Protein AF-A0A402B4X3-F1 (afdb_monomer)

Mean predicted aligned error: 16.71 Å

Solvent-accessible surface area (backbone atoms only — not comparable to full-atom values): 13042 Å² total; per-residue (Å²): 140,91,80,88,84,90,80,78,88,80,80,91,68,85,69,83,81,77,82,87,76,89,76,85,85,86,80,82,86,83,86,84,88,80,88,81,94,74,92,78,90,80,81,85,84,92,79,82,90,84,81,90,82,90,83,89,85,90,80,93,83,82,93,77,94,73,91,71,89,74,77,81,76,80,77,76,71,77,65,68,32,57,70,25,94,57,85,86,50,60,82,44,33,20,57,27,43,31,36,52,52,36,24,75,75,68,78,41,27,62,59,76,80,70,79,60,50,32,46,37,47,67,62,50,30,56,79,40,46,25,40,76,36,66,65,84,51,71,65,22,37,38,30,29,29,54,68,27,96,86,30,48,90,50,21,37,32,23,29,27,70,38,79,45,96,85,49,30,33,38,28,41,35,20,41,81,85,38,83,54,32,71,47,72,54,75,47,66,54,45,91,91,42,52,41,40,24,39,35,66,105

Foldseek 3Di:
DDDDDDDDDDDPDPPPPPPPDDDDDDDDDDDDDDDDDDDDDDDDDDDDDDDDDDDDDDDDDDDDDDDDPDDPPPPPPPQQADFADDQPDDAQAQQSCLQVQLCVVPVGGHHDDPPRQLQCVVVSCVVRRWDKALDDDQSWKKWAHDPAPPHHNSTGIWGFHDDDPVQKTWTWGGDPVHGNDIDIDIAHTDPPRSMMTIGSD

Radius of gyration: 26.56 Å; Cα contacts (8 Å, |Δi|>4): 295; chains: 1; bounding box: 63×82×55 Å

Nearest PDB structures (foldseek):
  5t1q-assembly2_B  TM=8.704E-01  e=1.710E-08  Staphylococcus aureus subsp. aureus NCTC 8325
  5t1q-assembly4_D  TM=8.690E-01  e=2.489E-08  Staphylococcus aureus subsp. aureus NCTC 8325
  5t1q-assembly3_C  TM=8.716E-01  e=2.489E-08  Staphylococcus aureus subsp. aureus NCTC 8325
  5t1q-assembly1_A  TM=8.081E-01  e=4.372E-08  Staphylococcus aureus subsp. aureus NCTC 8325

InterPro domains:
  IPR007921 CHAP domain [PF05257] (86-175)
  IPR007921 CHAP domain [PS50911] (69-199)
  IPR038765 Papain-like cysteine peptidase superfamily [SSF54001] (74-178)

Sequence (201 aa):
MPKTHSISQFGSQHRVVSMVAGQVVIMAALALMLLGTGMVTAQSASAKANTNMATQVATTANVHTTSAQVTPVTLHTPSTAVRGRGNYFPWGQCTYYANMRYYQLHGIYVPWTINSNAYQWVARAYDYGWHVSATPTVGSIMVLGTWTQGTGSYGHVAIVNQVLSNGRVLVSQMNWAGLGVISQSQFRYGPGSGVSFITDK

Organism: NCBI:txid2014873

Structure (mmCIF, N/CA/C/O backbone):
data_AF-A0A402B4X3-F1
#
_entry.id   AF-A0A402B4X3-F1
#
loop_
_atom_site.group_PDB
_atom_site.id
_atom_site.type_symbol
_atom_site.label_atom_id
_atom_site.label_alt_id
_atom_site.label_comp_id
_atom_site.label_asym_id
_atom_site.label_entity_id
_atom_site.label_seq_id
_atom_site.pdbx_PDB_ins_code
_atom_site.Cartn_x
_atom_site.Cartn_y
_atom_site.Cartn_z
_atom_site.occupancy
_atom_site.B_iso_or_equiv
_atom_site.auth_seq_id
_atom_site.auth_comp_id
_atom_site.auth_asym_id
_atom_site.auth_atom_id
_atom_site.pdbx_PDB_model_num
ATOM 1 N N . MET A 1 1 ? -45.578 34.694 -21.027 1.00 28.86 1 MET A N 1
ATOM 2 C CA . MET A 1 1 ? -45.199 33.273 -20.833 1.00 28.86 1 MET A CA 1
ATOM 3 C C . MET A 1 1 ? -43.679 33.138 -20.977 1.00 28.86 1 MET A C 1
ATOM 5 O O . MET A 1 1 ? -43.111 33.957 -21.683 1.00 28.86 1 MET A O 1
ATOM 9 N N . PRO A 1 2 ? -43.027 32.226 -20.234 1.00 50.28 2 PRO A N 1
ATOM 10 C CA . PRO A 1 2 ? -41.999 32.589 -19.241 1.00 50.28 2 PRO A CA 1
ATOM 11 C C . PRO A 1 2 ? -40.658 31.826 -19.369 1.00 50.28 2 PRO A C 1
ATOM 13 O O . PRO A 1 2 ? -40.576 30.875 -20.142 1.00 50.28 2 PRO A O 1
ATOM 16 N N . LYS A 1 3 ? -39.661 32.226 -18.550 1.00 44.31 3 LYS A N 1
ATOM 17 C CA . LYS A 1 3 ? -38.703 31.424 -17.722 1.00 44.31 3 LYS A CA 1
ATOM 18 C C . LYS A 1 3 ? -37.539 32.351 -17.289 1.00 44.31 3 LYS A C 1
ATOM 20 O O . LYS A 1 3 ? -36.871 32.894 -18.157 1.00 44.31 3 LYS A O 1
ATOM 25 N N . THR A 1 4 ? -37.390 32.809 -16.033 1.00 48.47 4 THR A N 1
ATOM 26 C CA . THR A 1 4 ? -36.795 32.136 -14.837 1.00 48.47 4 THR A CA 1
ATOM 27 C C . THR A 1 4 ? -35.516 31.341 -15.182 1.00 48.47 4 THR A C 1
ATOM 29 O O . THR A 1 4 ? -35.532 30.570 -16.129 1.00 48.47 4 THR A O 1
ATOM 32 N N . HIS A 1 5 ? -34.353 31.481 -14.525 1.00 45.53 5 HIS A N 1
ATOM 33 C CA . HIS A 1 5 ? -34.077 31.456 -13.081 1.00 45.53 5 HIS A CA 1
ATOM 34 C C . HIS A 1 5 ? -32.770 32.183 -12.687 1.00 45.53 5 HIS A C 1
ATOM 36 O O . HIS A 1 5 ? -31.773 32.125 -13.400 1.00 45.53 5 HIS A O 1
ATOM 42 N N . SER A 1 6 ? -32.781 32.771 -11.487 1.00 50.94 6 SER A N 1
ATOM 43 C CA . SER A 1 6 ? -31.606 33.074 -10.657 1.00 50.94 6 SER A CA 1
ATOM 44 C C . SER A 1 6 ? -31.182 31.816 -9.887 1.00 50.94 6 SER A C 1
ATOM 46 O O . SER A 1 6 ? -32.049 31.171 -9.299 1.00 50.94 6 SER A O 1
ATOM 48 N N . ILE A 1 7 ? -29.883 31.492 -9.877 1.00 51.25 7 ILE A N 1
ATOM 49 C CA . ILE A 1 7 ? -29.214 30.528 -8.975 1.00 51.25 7 ILE A CA 1
ATOM 50 C C . ILE A 1 7 ? -27.801 31.096 -8.749 1.00 51.25 7 ILE A C 1
ATOM 52 O O . ILE A 1 7 ? -26.946 31.037 -9.623 1.00 51.25 7 ILE A O 1
ATOM 56 N N . SER A 1 8 ? -27.644 31.986 -7.770 1.00 36.56 8 SER A N 1
ATOM 57 C CA . SER A 1 8 ? -27.149 31.689 -6.419 1.00 36.56 8 SER A CA 1
ATOM 58 C C . SER A 1 8 ? -25.690 31.221 -6.370 1.00 36.56 8 SER A C 1
ATOM 60 O O . SER A 1 8 ? -25.361 30.115 -6.783 1.00 36.56 8 SER A O 1
ATOM 62 N N . GLN A 1 9 ? -24.860 32.094 -5.789 1.00 42.97 9 GLN A N 1
ATOM 63 C CA . GLN A 1 9 ? -23.738 31.786 -4.899 1.00 42.97 9 GLN A CA 1
ATOM 64 C C . GLN A 1 9 ? -23.150 30.370 -5.000 1.00 42.97 9 GLN A C 1
ATOM 66 O O . GLN A 1 9 ? -23.654 29.436 -4.384 1.00 42.97 9 GLN A O 1
ATOM 71 N N . PHE A 1 10 ? -21.975 30.256 -5.614 1.00 37.94 10 PHE A N 1
ATOM 72 C CA . PHE A 1 10 ? -20.980 29.298 -5.142 1.00 37.94 10 PHE A CA 1
ATOM 73 C C . PHE A 1 10 ? -19.793 30.085 -4.604 1.00 37.94 10 PHE A C 1
ATOM 75 O O . PHE A 1 10 ? -18.969 30.619 -5.344 1.00 37.94 10 PHE A O 1
ATOM 82 N N . GLY A 1 11 ? -19.771 30.221 -3.278 1.00 36.84 11 GLY A N 1
ATOM 83 C CA . GLY A 1 11 ? -18.656 30.793 -2.548 1.00 36.84 11 GLY A CA 1
ATOM 84 C C . GLY A 1 11 ? -17.400 29.971 -2.800 1.00 36.84 11 GLY A C 1
ATOM 85 O O . GLY A 1 11 ? -17.221 28.896 -2.236 1.00 36.84 11 GLY A O 1
ATOM 86 N N . SER A 1 12 ? -16.500 30.508 -3.619 1.00 45.06 12 SER A N 1
ATOM 87 C CA . SER A 1 12 ? -15.104 30.085 -3.663 1.00 45.06 12 SER A CA 1
ATOM 88 C C . SER A 1 12 ? -14.401 30.587 -2.400 1.00 45.06 12 SER A C 1
ATOM 90 O O . SER A 1 12 ? -13.657 31.563 -2.428 1.00 45.06 12 SER A O 1
ATOM 92 N N . GLN A 1 13 ? -14.701 29.955 -1.266 1.00 44.12 13 GLN A N 1
ATOM 93 C CA . GLN A 1 13 ? -14.048 30.190 0.020 1.00 44.12 13 GLN A CA 1
ATOM 94 C C . GLN A 1 13 ? -13.947 28.876 0.805 1.00 44.12 13 GLN A C 1
ATOM 96 O O . GLN A 1 13 ? -14.432 28.769 1.927 1.00 44.12 13 GLN A O 1
ATOM 101 N N . HIS A 1 14 ? -13.258 27.873 0.258 1.00 38.66 14 HIS A N 1
ATOM 102 C CA . HIS A 1 14 ? -12.581 26.902 1.120 1.00 38.66 14 HIS A CA 1
ATOM 103 C C . HIS A 1 14 ? -11.143 27.362 1.300 1.00 38.66 14 HIS A C 1
ATOM 105 O O . HIS A 1 14 ? -10.206 26.937 0.630 1.00 38.66 14 HIS A O 1
ATOM 111 N N . ARG A 1 15 ? -11.043 28.332 2.211 1.00 44.62 15 ARG A N 1
ATOM 112 C CA . ARG A 1 15 ? -9.823 28.827 2.829 1.00 44.62 15 ARG A CA 1
ATOM 113 C C . ARG A 1 15 ? -8.974 27.624 3.222 1.00 44.62 15 ARG A C 1
ATOM 115 O O . ARG A 1 15 ? -9.437 26.734 3.932 1.00 44.62 15 ARG A O 1
ATOM 122 N N . VAL A 1 16 ? -7.738 27.637 2.747 1.00 38.56 16 VAL A N 1
ATOM 123 C CA . VAL A 1 16 ? -6.641 26.809 3.229 1.00 38.56 16 VAL A CA 1
ATOM 124 C C . VAL A 1 16 ? -6.599 26.978 4.747 1.00 38.56 16 VAL A C 1
ATOM 126 O O . VAL A 1 16 ? -6.173 28.015 5.254 1.00 38.56 16 VAL A O 1
ATOM 129 N N . VAL A 1 17 ? -7.113 25.996 5.486 1.00 36.19 17 VAL A N 1
ATOM 130 C CA . VAL A 1 17 ? -6.956 25.945 6.938 1.00 36.19 17 VAL A CA 1
ATOM 131 C C . VAL A 1 17 ? -5.531 25.466 7.187 1.00 36.19 17 VAL A C 1
ATOM 133 O O . VAL A 1 17 ? -5.251 24.286 7.372 1.00 36.19 17 VAL A O 1
ATOM 136 N N . SER A 1 18 ? -4.617 26.428 7.096 1.00 40.44 18 SER A N 1
ATOM 137 C CA . SER A 1 18 ? -3.268 26.348 7.625 1.00 40.44 18 SER A CA 1
ATOM 138 C C . SER A 1 18 ? -3.387 26.313 9.149 1.00 40.44 18 SER A C 1
ATOM 140 O O . SER A 1 18 ? -3.500 27.351 9.796 1.00 40.44 18 SER A O 1
ATOM 142 N N . MET A 1 19 ? -3.448 25.116 9.736 1.00 41.59 19 MET A N 1
ATOM 143 C CA . MET A 1 19 ? -3.220 24.941 11.171 1.00 41.59 19 MET A CA 1
ATOM 144 C C . MET A 1 19 ? -1.717 24.797 11.397 1.00 41.59 19 MET A C 1
ATOM 146 O O . MET A 1 19 ? -1.184 23.702 11.551 1.00 41.59 19 MET A O 1
ATOM 150 N N . VAL A 1 20 ? -1.033 25.940 11.387 1.00 40.22 20 VAL A N 1
ATOM 151 C CA . VAL A 1 20 ? 0.247 26.110 12.073 1.00 40.22 20 VAL A CA 1
ATOM 152 C C . VAL A 1 20 ? -0.072 26.607 13.481 1.00 40.22 20 VAL A C 1
ATOM 154 O O . VAL A 1 20 ? -0.346 27.783 13.681 1.00 40.22 20 VAL A O 1
ATOM 157 N N . ALA A 1 21 ? -0.085 25.679 14.433 1.00 34.31 21 ALA A N 1
ATOM 158 C CA . ALA A 1 21 ? 0.077 25.864 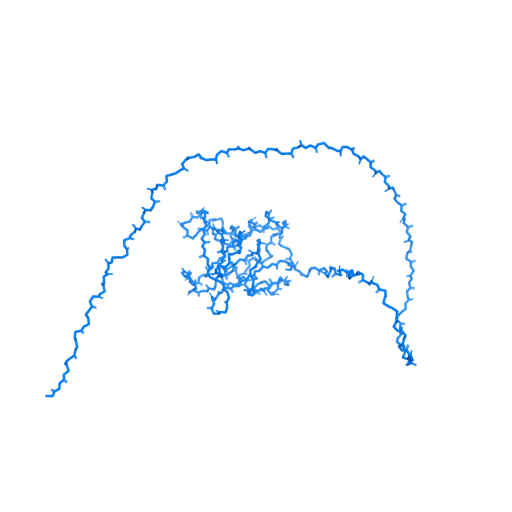15.878 1.00 34.31 21 ALA A CA 1
ATOM 159 C C . ALA A 1 21 ? 0.134 24.427 16.424 1.00 34.31 21 ALA A C 1
ATOM 161 O O . ALA A 1 21 ? -0.825 23.684 16.287 1.00 34.31 21 ALA A O 1
ATOM 162 N N . GLY A 1 22 ? 1.250 23.877 16.877 1.00 32.53 22 GLY A N 1
ATOM 163 C CA . GLY A 1 22 ? 2.170 24.435 17.845 1.00 32.53 22 GLY A CA 1
ATOM 164 C C . GLY A 1 22 ? 2.262 23.395 18.952 1.00 32.53 22 GLY A C 1
ATOM 165 O O . GLY A 1 22 ? 1.450 23.420 19.860 1.00 32.53 22 GLY A O 1
ATOM 166 N N . GLN A 1 23 ? 3.202 22.457 18.829 1.00 35.84 23 GLN A N 1
ATOM 167 C CA . GLN A 1 23 ? 3.754 21.686 19.947 1.00 35.84 23 GLN A CA 1
ATOM 168 C C . GLN A 1 23 ? 4.981 20.918 19.462 1.00 35.84 23 GLN A C 1
ATOM 170 O O . GLN A 1 23 ? 4.953 19.756 19.066 1.00 35.84 23 GLN A O 1
ATOM 175 N N . VAL A 1 24 ? 6.093 21.643 19.491 1.00 36.59 24 VAL A N 1
ATOM 176 C CA . VAL A 1 24 ? 7.377 21.065 19.868 1.00 36.59 24 VAL A CA 1
ATOM 177 C C . VAL A 1 24 ? 7.216 20.526 21.303 1.00 36.59 24 VAL A C 1
ATOM 179 O O . VAL A 1 24 ? 6.574 21.178 22.124 1.00 36.59 24 VAL A O 1
ATOM 182 N N . VAL A 1 25 ? 7.832 19.372 21.584 1.00 39.50 25 VAL A N 1
ATOM 183 C CA . VAL A 1 25 ? 7.974 18.686 22.892 1.00 39.50 25 VAL A CA 1
ATOM 184 C C . VAL A 1 25 ? 6.816 17.772 23.334 1.00 39.50 25 VAL A C 1
ATOM 186 O O . VAL A 1 25 ? 5.916 18.234 24.017 1.00 39.50 25 VAL A O 1
ATOM 189 N N . ILE A 1 26 ? 6.928 16.460 23.059 1.00 41.66 26 ILE A N 1
ATOM 190 C CA . ILE A 1 26 ? 6.896 15.354 24.057 1.00 41.66 26 ILE A CA 1
ATOM 191 C C . ILE A 1 26 ? 7.804 14.240 23.488 1.00 41.66 26 ILE A C 1
ATOM 193 O O . ILE A 1 26 ? 7.428 13.540 22.557 1.00 41.66 26 ILE A O 1
ATOM 197 N N . MET A 1 27 ? 9.111 14.319 23.731 1.00 39.03 27 MET A N 1
ATOM 198 C CA . MET A 1 27 ? 9.861 13.609 24.782 1.00 39.03 27 MET A CA 1
ATOM 199 C C . MET A 1 27 ? 10.117 12.124 24.501 1.00 39.03 27 MET A C 1
ATOM 201 O O . MET A 1 27 ? 9.224 11.318 24.261 1.00 39.03 27 MET A O 1
ATOM 205 N N . ALA A 1 28 ? 11.409 11.819 24.551 1.00 33.97 28 ALA A N 1
ATOM 206 C CA . ALA A 1 28 ? 12.022 10.516 24.440 1.00 33.97 28 ALA A CA 1
ATOM 207 C C . ALA A 1 28 ? 11.759 9.625 25.667 1.00 33.97 28 ALA A C 1
ATOM 209 O O . ALA A 1 28 ? 11.523 10.117 26.764 1.00 33.97 28 ALA A O 1
ATOM 210 N N . ALA A 1 29 ? 11.957 8.324 25.430 1.00 37.81 29 ALA A N 1
ATOM 211 C CA . ALA A 1 29 ? 12.282 7.260 26.378 1.00 37.81 29 ALA A CA 1
ATOM 212 C C . ALA A 1 29 ? 11.240 6.884 27.449 1.00 37.81 29 ALA A C 1
ATOM 214 O O . ALA A 1 29 ? 11.022 7.597 28.420 1.00 37.81 29 ALA A O 1
ATOM 215 N N . LEU A 1 30 ? 10.783 5.628 27.386 1.00 40.47 30 LEU A N 1
ATOM 216 C CA . LEU A 1 30 ? 10.814 4.802 28.589 1.00 40.47 30 LEU A CA 1
ATOM 217 C C . LEU A 1 30 ? 11.130 3.348 28.234 1.00 40.47 30 LEU A C 1
ATOM 219 O O . LEU A 1 30 ? 10.376 2.660 27.549 1.00 40.47 30 LEU A O 1
ATOM 223 N N . ALA A 1 31 ? 12.308 2.929 28.686 1.00 34.38 31 ALA A N 1
ATOM 224 C CA . ALA A 1 31 ? 12.752 1.553 28.723 1.00 34.38 31 ALA A CA 1
ATOM 225 C C . ALA A 1 31 ? 11.905 0.754 29.720 1.00 34.38 31 ALA A C 1
ATOM 227 O O . ALA A 1 31 ? 11.581 1.252 30.797 1.00 34.38 31 ALA A O 1
ATOM 228 N N . LEU A 1 32 ? 11.643 -0.513 29.406 1.00 40.00 32 LEU A N 1
ATOM 229 C CA . LEU A 1 32 ? 11.337 -1.503 30.429 1.00 40.00 32 LEU A CA 1
ATOM 230 C C . LEU A 1 32 ? 12.150 -2.772 30.152 1.00 40.00 32 LEU A C 1
ATOM 232 O O . LEU A 1 32 ? 11.721 -3.678 29.445 1.00 40.00 32 LEU A O 1
ATOM 236 N N . MET A 1 33 ? 13.369 -2.787 30.693 1.00 38.22 33 MET A N 1
ATOM 237 C CA . MET A 1 33 ? 14.112 -4.005 31.006 1.00 38.22 33 MET A CA 1
ATOM 238 C C . MET A 1 33 ? 13.846 -4.340 32.473 1.00 38.22 33 MET A C 1
ATOM 240 O O . MET A 1 33 ? 14.287 -3.596 33.343 1.00 38.22 33 MET A O 1
ATOM 244 N N . LEU A 1 34 ? 13.210 -5.481 32.745 1.00 39.97 34 LEU A N 1
ATOM 245 C CA . LEU A 1 34 ? 13.394 -6.212 33.999 1.00 39.97 34 LEU A CA 1
ATOM 246 C C . LEU A 1 34 ? 13.507 -7.722 33.715 1.00 39.97 34 LEU A C 1
ATOM 248 O O . LEU A 1 34 ? 12.540 -8.382 33.354 1.00 39.97 34 LEU A O 1
ATOM 252 N N . LEU A 1 35 ? 14.757 -8.182 33.817 1.00 38.62 35 LEU A N 1
ATOM 253 C CA . LEU A 1 35 ? 15.304 -9.420 34.396 1.00 38.62 35 LEU A CA 1
ATOM 254 C C . LEU A 1 35 ? 14.434 -10.690 34.467 1.00 38.62 35 LEU A C 1
ATOM 256 O O . LEU A 1 35 ? 13.396 -10.730 35.118 1.00 38.62 35 LEU A O 1
ATOM 260 N N . GLY A 1 36 ? 15.000 -11.786 33.952 1.00 36.81 36 GLY A N 1
ATOM 261 C CA . GLY A 1 36 ? 14.549 -13.149 34.231 1.00 36.81 36 GLY A CA 1
ATOM 262 C C . GLY A 1 36 ? 15.371 -14.202 33.491 1.00 36.81 36 GLY A C 1
ATOM 263 O O . GLY A 1 36 ? 14.915 -14.771 32.507 1.00 36.81 36 GLY A O 1
ATOM 264 N N . THR A 1 37 ? 16.601 -14.447 33.941 1.00 39.16 37 THR A N 1
ATOM 265 C CA . THR A 1 37 ? 17.402 -15.617 33.553 1.00 39.16 37 THR A CA 1
ATOM 266 C C . THR A 1 37 ? 16.721 -16.901 34.018 1.00 39.16 37 THR A C 1
ATOM 268 O O . THR A 1 37 ? 16.505 -17.087 35.212 1.00 39.16 37 THR A O 1
ATOM 271 N N . GLY A 1 38 ? 16.442 -17.803 33.081 1.00 36.53 38 GLY A N 1
ATOM 272 C CA . GLY A 1 38 ? 15.937 -19.144 33.351 1.00 36.53 38 GLY A CA 1
ATOM 273 C C . GLY A 1 38 ? 16.283 -20.062 32.189 1.00 36.53 38 GLY A C 1
ATOM 274 O O . GLY A 1 38 ? 15.531 -20.175 31.228 1.00 36.53 38 GLY A O 1
ATOM 275 N N . MET A 1 39 ? 17.464 -20.672 32.259 1.00 44.06 39 MET A N 1
ATOM 276 C CA . MET A 1 39 ? 17.850 -21.780 31.395 1.00 44.06 39 MET A CA 1
ATOM 277 C C . MET A 1 39 ? 16.916 -22.966 31.659 1.00 44.06 39 MET A C 1
ATOM 279 O O . MET A 1 39 ? 16.843 -23.446 32.785 1.00 44.06 39 MET A O 1
ATOM 283 N N . VAL A 1 40 ? 16.263 -23.476 30.619 1.00 40.22 40 VAL A N 1
ATOM 284 C CA . VAL A 1 40 ? 15.787 -24.861 30.575 1.00 40.22 40 VAL A CA 1
ATOM 285 C C . VAL A 1 40 ? 16.206 -25.455 29.240 1.00 40.22 40 VAL A C 1
ATOM 287 O O . VAL A 1 40 ? 15.646 -25.168 28.185 1.00 40.22 40 VAL A O 1
ATOM 290 N N . THR A 1 41 ? 17.261 -26.259 29.296 1.00 34.41 41 THR A N 1
ATOM 291 C CA . THR A 1 41 ? 17.636 -27.215 28.264 1.00 34.41 41 THR A CA 1
ATOM 292 C C . THR A 1 41 ? 16.745 -28.445 28.408 1.00 34.41 41 THR A C 1
ATOM 294 O O . THR A 1 41 ? 16.774 -29.122 29.431 1.00 34.41 41 THR A O 1
ATOM 297 N N . ALA A 1 42 ? 15.980 -28.776 27.371 1.00 41.22 42 ALA A N 1
ATOM 298 C CA . ALA A 1 42 ? 15.418 -30.111 27.206 1.00 41.22 42 ALA A CA 1
ATOM 299 C C . ALA A 1 42 ? 15.740 -30.598 25.790 1.00 41.22 42 ALA A C 1
ATOM 301 O O . ALA A 1 42 ? 15.293 -30.032 24.794 1.00 41.22 42 ALA A O 1
ATOM 302 N N . GLN A 1 43 ? 16.598 -31.615 25.737 1.00 32.94 43 GLN A N 1
ATOM 303 C CA . GLN A 1 43 ? 17.014 -32.344 24.548 1.00 32.94 43 GLN A CA 1
ATOM 304 C C . GLN A 1 43 ? 15.951 -33.365 24.117 1.00 32.94 43 GLN A C 1
ATOM 306 O O . GLN A 1 43 ? 15.386 -34.073 24.942 1.00 32.94 43 GLN A O 1
ATOM 311 N N . SER A 1 44 ? 15.774 -33.436 22.797 1.00 39.69 44 SER A N 1
ATOM 312 C CA . SER A 1 44 ? 15.658 -34.627 21.943 1.00 39.69 44 SER A CA 1
ATOM 313 C C . SER A 1 44 ? 14.768 -35.807 22.365 1.00 39.69 44 SER A C 1
ATOM 315 O O . SER A 1 44 ? 15.137 -36.602 23.222 1.00 39.69 44 SER A O 1
ATOM 317 N N . ALA A 1 45 ? 13.747 -36.091 21.551 1.00 40.84 45 ALA A N 1
ATOM 318 C CA . ALA A 1 45 ? 13.399 -37.469 21.199 1.00 40.84 45 ALA A CA 1
ATOM 319 C C . ALA A 1 45 ? 12.922 -37.536 19.740 1.00 40.84 45 ALA A C 1
ATOM 321 O O . ALA A 1 45 ? 11.884 -36.996 19.370 1.00 40.84 45 ALA A O 1
ATOM 322 N N . SER A 1 46 ? 13.732 -38.191 18.909 1.00 37.44 46 SER A N 1
ATOM 323 C CA . SER A 1 46 ? 13.382 -38.642 17.565 1.00 37.44 46 SER A CA 1
ATOM 324 C C . SER A 1 46 ? 12.523 -39.901 17.685 1.00 37.44 46 SER A C 1
ATOM 326 O O . SER A 1 46 ? 12.938 -40.856 18.342 1.00 37.44 46 SER A O 1
ATOM 328 N N . ALA A 1 47 ? 11.351 -39.926 17.050 1.00 43.12 47 ALA A N 1
ATOM 329 C CA . ALA A 1 47 ? 10.585 -41.149 16.844 1.00 43.12 47 ALA A CA 1
ATOM 330 C C . ALA A 1 47 ? 10.252 -41.295 15.357 1.00 43.12 47 ALA A C 1
ATOM 332 O O . ALA A 1 47 ? 9.743 -40.385 14.706 1.00 43.12 47 ALA A O 1
ATOM 333 N N . LYS A 1 48 ? 10.641 -42.462 14.847 1.00 33.06 48 LYS A N 1
ATOM 334 C CA . LYS A 1 48 ? 10.595 -42.915 13.460 1.00 33.06 48 LYS A CA 1
ATOM 335 C C . LYS A 1 48 ? 9.178 -42.930 12.887 1.00 33.06 48 LYS A C 1
ATOM 337 O O . LYS A 1 48 ? 8.205 -43.177 13.591 1.00 33.06 48 LYS A O 1
ATOM 342 N N . ALA A 1 49 ? 9.129 -42.755 11.569 1.00 36.44 49 ALA A N 1
ATOM 343 C CA . ALA A 1 49 ? 7.967 -42.970 10.722 1.00 36.44 49 ALA A CA 1
ATOM 344 C C . ALA A 1 49 ? 7.313 -44.346 10.935 1.00 36.44 49 ALA A C 1
ATOM 346 O O . ALA A 1 49 ? 8.008 -45.351 11.091 1.00 36.44 49 ALA A O 1
ATOM 347 N N . ASN A 1 50 ? 5.985 -44.392 10.820 1.00 40.53 50 ASN A N 1
ATOM 348 C CA . ASN A 1 50 ? 5.290 -45.587 10.368 1.00 40.53 50 ASN A CA 1
ATOM 349 C C . ASN A 1 50 ? 4.227 -45.208 9.330 1.00 40.53 50 ASN A C 1
ATOM 351 O O . ASN A 1 50 ? 3.522 -44.208 9.439 1.00 40.53 50 ASN A O 1
ATOM 355 N N . THR A 1 51 ? 4.230 -46.011 8.286 1.00 34.97 51 THR A N 1
ATOM 356 C CA . THR A 1 51 ? 3.571 -45.907 6.995 1.00 34.97 51 THR A CA 1
ATOM 357 C C . THR A 1 51 ? 2.130 -46.429 7.003 1.00 34.97 51 THR A C 1
ATOM 359 O O . THR A 1 51 ? 1.798 -47.301 7.797 1.00 34.97 51 THR A O 1
ATOM 362 N N . ASN A 1 52 ? 1.371 -45.999 5.984 1.00 39.34 52 ASN A N 1
ATOM 363 C CA . ASN A 1 52 ? 0.214 -46.668 5.363 1.00 39.34 52 ASN A CA 1
ATOM 364 C C . ASN A 1 52 ? -1.100 -46.732 6.172 1.00 39.34 52 ASN A C 1
ATOM 366 O O . ASN A 1 52 ? -1.209 -47.451 7.153 1.00 39.34 52 ASN A O 1
ATOM 370 N N . MET A 1 53 ? -2.172 -46.113 5.670 1.00 33.22 53 MET A N 1
ATOM 371 C CA . MET A 1 53 ? -3.095 -46.748 4.712 1.00 33.22 53 MET A CA 1
ATOM 372 C C . MET A 1 53 ? -4.315 -45.850 4.475 1.00 33.22 53 MET A C 1
ATOM 374 O O . MET A 1 53 ? -5.012 -45.440 5.398 1.00 33.22 53 MET A O 1
ATOM 378 N N . ALA A 1 54 ? -4.592 -45.597 3.198 1.00 38.38 54 ALA A N 1
ATOM 379 C CA . ALA A 1 54 ? -5.936 -45.306 2.734 1.00 38.38 54 ALA A CA 1
ATOM 380 C C . ALA A 1 54 ? -6.819 -46.549 2.940 1.00 38.38 54 ALA A C 1
ATOM 382 O O . ALA A 1 54 ? -6.345 -47.662 2.710 1.00 38.38 54 ALA A O 1
ATOM 383 N N . THR A 1 55 ? -8.092 -46.368 3.303 1.00 31.41 55 THR A N 1
ATOM 384 C CA . THR A 1 55 ? -9.281 -46.840 2.555 1.00 31.41 55 THR A CA 1
ATOM 385 C C . THR A 1 55 ? -10.528 -46.816 3.454 1.00 31.41 55 THR A C 1
ATOM 387 O O . THR A 1 55 ? -10.530 -47.243 4.602 1.00 31.41 55 THR A O 1
ATOM 390 N N . GLN A 1 56 ? -11.573 -46.252 2.863 1.00 42.31 56 GLN A N 1
ATOM 391 C CA . GLN A 1 56 ? -12.982 -46.099 3.230 1.00 42.31 56 GLN A CA 1
ATOM 392 C C . GLN A 1 56 ? -13.692 -47.426 3.583 1.00 42.31 56 GLN A C 1
ATOM 394 O O . GLN A 1 56 ? -13.418 -48.396 2.899 1.00 42.31 56 GLN A O 1
ATOM 399 N N . VAL A 1 57 ? -14.638 -47.449 4.545 1.00 30.27 57 VAL A N 1
ATOM 400 C CA . VAL A 1 57 ? -15.942 -48.181 4.521 1.00 30.27 57 VAL A CA 1
ATOM 401 C C . VAL A 1 57 ? -16.807 -47.722 5.717 1.00 30.27 57 VAL A C 1
ATOM 403 O O . VAL A 1 57 ? -16.313 -47.512 6.821 1.00 30.27 57 VAL A O 1
ATOM 406 N N . ALA A 1 58 ? -18.105 -47.535 5.465 1.00 41.97 58 ALA A N 1
ATOM 407 C CA . ALA A 1 58 ? -19.138 -47.065 6.385 1.00 41.97 58 ALA A CA 1
ATOM 408 C C . ALA A 1 58 ? -19.704 -48.159 7.312 1.00 41.97 58 ALA A C 1
ATOM 410 O O . ALA A 1 58 ? -19.929 -49.272 6.851 1.00 41.97 58 ALA A O 1
ATOM 411 N N . THR A 1 59 ? -20.088 -47.794 8.544 1.00 30.84 59 THR A N 1
ATOM 412 C CA . THR A 1 59 ? -21.162 -48.457 9.316 1.00 30.84 59 THR A CA 1
ATOM 413 C C . THR A 1 59 ? -21.812 -47.486 10.309 1.00 30.84 59 THR A C 1
ATOM 415 O O . THR A 1 59 ? -21.139 -46.881 11.140 1.00 30.84 59 THR A O 1
ATOM 418 N N . THR A 1 60 ? -23.135 -47.363 10.217 1.00 39.59 60 THR A N 1
ATOM 419 C CA . THR A 1 60 ? -24.060 -46.693 11.145 1.00 39.59 60 THR A CA 1
ATOM 420 C C . THR A 1 60 ? -24.045 -47.336 12.538 1.00 39.59 60 THR A C 1
ATOM 422 O O . THR A 1 60 ? -24.236 -48.545 12.605 1.00 39.59 60 THR A O 1
ATOM 425 N N . ALA A 1 61 ? -23.919 -46.554 13.625 1.00 31.80 61 ALA A N 1
ATOM 426 C CA . ALA A 1 61 ? -24.702 -46.717 14.869 1.00 31.80 61 ALA A CA 1
ATOM 427 C C . ALA A 1 61 ? -24.331 -45.701 15.975 1.00 31.80 61 ALA A C 1
ATOM 429 O O . ALA A 1 61 ? -23.174 -45.548 16.348 1.00 31.80 61 ALA A O 1
ATOM 430 N N . ASN A 1 62 ? -25.390 -45.116 16.540 1.00 35.47 62 ASN A N 1
ATOM 431 C CA . ASN A 1 62 ? -25.586 -44.629 17.909 1.00 35.47 62 ASN A CA 1
ATOM 432 C C . ASN A 1 62 ? -24.749 -43.458 18.456 1.00 35.47 62 ASN A C 1
ATOM 434 O O . ASN A 1 62 ? -23.628 -43.589 18.939 1.00 35.47 62 ASN A O 1
ATOM 438 N N . VAL A 1 63 ? -25.437 -42.315 18.518 1.00 36.28 63 VAL A N 1
ATOM 439 C CA . VAL A 1 63 ? -25.130 -41.143 19.340 1.00 36.28 63 VAL A CA 1
ATOM 440 C C . VAL A 1 63 ? -25.188 -41.519 20.825 1.00 36.28 63 VAL A C 1
ATOM 442 O O . VAL A 1 63 ? -26.249 -41.863 21.344 1.00 36.28 63 VAL A O 1
ATOM 445 N N . HIS A 1 64 ? -24.058 -41.384 21.516 1.00 36.47 64 HIS A N 1
ATOM 446 C CA . HIS A 1 64 ? -24.003 -41.179 22.961 1.00 36.47 64 HIS A CA 1
ATOM 447 C C . HIS A 1 64 ? -23.195 -39.904 23.217 1.00 36.47 64 HIS A C 1
ATOM 449 O O . HIS A 1 64 ? -21.992 -39.841 22.973 1.00 36.47 64 HIS A O 1
ATOM 455 N N . THR A 1 65 ? -23.896 -38.849 23.619 1.00 37.97 65 THR A N 1
ATOM 456 C CA . THR A 1 65 ? -23.346 -37.536 23.958 1.00 37.97 65 THR A CA 1
ATOM 457 C C . THR A 1 65 ? -22.592 -37.594 25.282 1.00 37.97 65 THR A C 1
ATOM 459 O O . THR A 1 65 ? -23.210 -37.611 26.344 1.00 37.97 65 THR A O 1
ATOM 462 N N . THR A 1 66 ? -21.265 -37.510 25.212 1.00 36.25 66 THR A N 1
ATOM 463 C CA . THR A 1 66 ? -20.414 -37.074 26.325 1.00 36.25 66 THR A CA 1
ATOM 464 C C . THR A 1 66 ? -19.588 -35.890 25.832 1.00 36.25 66 THR A C 1
ATOM 466 O O . THR A 1 66 ? -18.756 -36.016 24.937 1.00 36.25 66 THR A O 1
ATOM 469 N N . SER A 1 67 ? -19.872 -34.703 26.364 1.00 38.38 67 SER A N 1
ATOM 470 C CA . SER A 1 67 ? -19.214 -33.448 26.004 1.00 38.38 67 SER A CA 1
ATOM 471 C C . SER A 1 67 ? -17.777 -33.416 26.530 1.00 38.38 67 SER A C 1
ATOM 473 O O . SER A 1 67 ? -17.530 -32.983 27.655 1.00 38.38 67 SER A O 1
ATOM 475 N N . ALA A 1 68 ? -16.820 -33.857 25.716 1.00 42.47 68 ALA A N 1
ATOM 476 C CA . ALA A 1 68 ? -15.417 -33.516 25.903 1.00 42.47 68 ALA A CA 1
ATOM 477 C C . ALA A 1 68 ? -15.178 -32.115 25.319 1.00 42.47 68 ALA A C 1
ATOM 479 O O . ALA A 1 68 ? -15.487 -31.863 24.154 1.00 42.47 68 ALA A O 1
ATOM 480 N N . GLN A 1 69 ? -14.656 -31.187 26.124 1.00 38.16 69 GLN A N 1
ATOM 481 C CA . GLN A 1 69 ? -14.211 -29.888 25.625 1.00 38.16 69 GLN A CA 1
ATOM 482 C C . GLN A 1 69 ? -13.007 -30.092 24.703 1.00 38.16 69 GLN A C 1
ATOM 484 O O . GLN A 1 69 ? -11.880 -30.272 25.157 1.00 38.16 69 GLN A O 1
ATOM 489 N N . VAL A 1 70 ? -13.261 -30.082 23.398 1.00 39.12 70 VAL A N 1
ATOM 490 C CA . VAL A 1 70 ? -12.223 -30.059 22.371 1.00 39.12 70 VAL A CA 1
ATOM 491 C C . VAL A 1 70 ? -11.797 -28.603 22.216 1.00 39.12 70 VAL A C 1
ATOM 493 O O . VAL A 1 70 ? -12.552 -27.779 21.699 1.00 39.12 70 VAL A O 1
ATOM 496 N N . THR A 1 71 ? -10.608 -28.251 22.698 1.00 39.81 71 THR A N 1
ATOM 497 C CA . THR A 1 71 ? -9.949 -27.023 22.252 1.00 39.81 71 THR A CA 1
ATOM 498 C C . THR A 1 71 ? -9.756 -27.138 20.739 1.00 39.81 71 THR A C 1
ATOM 500 O O . THR A 1 71 ? -9.182 -28.131 20.282 1.00 39.81 71 THR A O 1
ATOM 503 N N . PRO A 1 72 ? -10.240 -26.186 19.921 1.00 47.22 72 PRO A N 1
ATOM 504 C CA . PRO A 1 72 ? -9.941 -26.218 18.502 1.00 47.22 72 PRO A CA 1
ATOM 505 C C . PRO A 1 72 ? -8.430 -26.040 18.355 1.00 47.22 72 PRO A C 1
ATOM 507 O O . PRO A 1 72 ? -7.882 -24.978 18.644 1.00 47.22 72 PRO A O 1
ATOM 510 N N . VAL A 1 73 ? -7.739 -27.095 17.924 1.00 46.56 73 VAL A N 1
ATOM 511 C CA . VAL A 1 73 ? -6.406 -26.948 17.349 1.00 46.56 73 VAL A CA 1
ATOM 512 C C . VAL A 1 73 ? -6.617 -26.115 16.095 1.00 46.56 73 VAL A C 1
ATOM 514 O O . VAL A 1 73 ? -7.161 -26.607 15.107 1.00 46.56 73 VAL A O 1
ATOM 517 N N . THR A 1 74 ? -6.257 -24.833 16.150 1.00 45.38 74 THR A N 1
ATOM 518 C CA . THR A 1 74 ? -6.205 -23.985 14.961 1.00 45.38 74 THR A CA 1
ATOM 519 C C . THR A 1 74 ? -5.196 -24.614 14.017 1.00 45.38 74 THR A C 1
ATOM 521 O O . THR A 1 74 ? -3.985 -24.453 14.182 1.00 45.38 74 THR A O 1
ATOM 524 N N . LEU A 1 75 ? -5.696 -25.372 13.044 1.00 37.91 75 LEU A N 1
ATOM 525 C CA . LEU A 1 75 ? -4.907 -25.822 11.918 1.00 37.91 75 LEU A CA 1
ATOM 526 C C . LEU A 1 75 ? -4.493 -24.550 11.174 1.00 37.91 75 LEU A C 1
ATOM 528 O O . LEU A 1 75 ? -5.285 -23.957 10.446 1.00 37.91 75 LEU A O 1
ATOM 532 N N . HIS A 1 76 ? -3.271 -24.080 11.424 1.00 47.94 76 HIS A N 1
ATOM 533 C CA . HIS A 1 76 ? -2.650 -23.071 10.582 1.00 47.94 76 HIS A CA 1
ATOM 534 C C . HIS A 1 76 ? -2.426 -23.732 9.228 1.00 47.94 76 HIS A C 1
ATOM 536 O O . HIS A 1 76 ? -1.405 -24.383 9.007 1.00 47.94 76 HIS A O 1
ATOM 542 N N . THR A 1 77 ? -3.406 -23.613 8.334 1.00 55.69 77 THR A N 1
ATOM 543 C CA . THR A 1 77 ? -3.190 -23.913 6.925 1.00 55.69 77 THR A CA 1
ATOM 544 C C . THR A 1 77 ? -2.002 -23.061 6.483 1.00 55.69 77 THR A C 1
ATOM 546 O O . THR A 1 77 ? -2.041 -21.840 6.667 1.00 55.69 77 THR A O 1
ATOM 549 N N . PRO A 1 78 ? -0.916 -23.665 5.975 1.00 63.53 78 PRO A N 1
ATOM 550 C CA . PRO A 1 78 ? 0.219 -22.902 5.491 1.00 63.53 78 PRO A CA 1
ATOM 551 C C . PRO A 1 78 ? -0.272 -21.915 4.438 1.00 63.53 78 PRO A C 1
ATOM 553 O O . PRO A 1 78 ? -0.957 -22.312 3.495 1.00 63.53 78 PRO A O 1
ATOM 556 N N . SER A 1 79 ? 0.055 -20.635 4.611 1.00 73.44 79 SER A N 1
ATOM 557 C CA . SER A 1 79 ? -0.259 -19.638 3.594 1.00 73.44 79 SER A CA 1
ATOM 558 C C . SER A 1 79 ? 0.358 -20.059 2.258 1.00 73.44 79 SER A C 1
ATOM 560 O O . SER A 1 79 ? 1.550 -20.371 2.179 1.00 73.44 79 SER A O 1
ATOM 562 N N . THR A 1 80 ? -0.462 -20.046 1.210 1.00 86.00 80 THR A N 1
ATOM 563 C CA . THR A 1 80 ? -0.045 -20.268 -0.178 1.00 86.00 80 THR A CA 1
ATOM 564 C C . THR A 1 80 ? 0.619 -19.036 -0.798 1.00 86.00 80 THR A C 1
ATOM 566 O O . THR A 1 80 ? 1.024 -19.089 -1.958 1.00 86.00 80 THR A O 1
ATOM 569 N N . ALA A 1 81 ? 0.733 -17.928 -0.057 1.00 93.81 81 ALA A N 1
ATOM 570 C CA . ALA A 1 81 ? 1.262 -16.670 -0.558 1.00 93.81 81 ALA A CA 1
ATOM 571 C C . ALA A 1 81 ? 2.742 -16.794 -0.944 1.00 93.81 81 ALA A C 1
ATOM 573 O O . ALA A 1 81 ? 3.623 -17.070 -0.121 1.00 93.81 81 ALA A O 1
ATOM 574 N N . VAL A 1 82 ? 3.033 -16.538 -2.218 1.00 97.00 82 VAL A N 1
ATOM 575 C CA . VAL A 1 82 ? 4.406 -16.495 -2.725 1.00 97.00 82 VAL A CA 1
ATOM 576 C C . VAL A 1 82 ? 5.125 -15.272 -2.156 1.00 97.00 82 VAL A C 1
ATOM 578 O O . VAL A 1 82 ? 4.592 -14.164 -2.158 1.00 97.00 82 VAL A O 1
ATOM 581 N N . ARG A 1 83 ? 6.369 -15.446 -1.703 1.00 96.75 83 ARG A N 1
ATOM 582 C CA . ARG A 1 83 ? 7.174 -14.374 -1.099 1.00 96.75 83 ARG A CA 1
ATOM 583 C C . ARG A 1 83 ? 8.152 -13.774 -2.106 1.00 96.75 83 ARG A C 1
ATOM 585 O O . ARG A 1 83 ? 8.861 -14.501 -2.801 1.00 96.75 83 ARG A O 1
ATOM 592 N N . GLY A 1 84 ? 8.213 -12.447 -2.160 1.00 97.06 84 GLY A N 1
ATOM 593 C CA . GLY A 1 84 ? 9.206 -11.716 -2.941 1.00 97.06 84 GLY A CA 1
ATOM 594 C C . GLY A 1 84 ? 10.611 -11.822 -2.349 1.00 97.06 84 GLY A C 1
ATOM 595 O O . GLY A 1 84 ? 10.789 -12.086 -1.160 1.00 97.06 84 GLY A O 1
ATOM 596 N N . ARG A 1 85 ? 11.624 -11.593 -3.190 1.00 96.31 85 ARG A N 1
ATOM 597 C CA . ARG A 1 85 ? 13.051 -11.685 -2.819 1.00 96.31 85 ARG A CA 1
ATOM 598 C C . ARG A 1 85 ? 13.709 -10.334 -2.531 1.00 96.31 85 ARG A C 1
ATOM 600 O O . ARG A 1 85 ? 14.854 -10.301 -2.098 1.00 96.31 85 ARG A O 1
ATOM 607 N N . GLY A 1 86 ? 13.010 -9.234 -2.789 1.00 97.75 86 GLY A N 1
ATOM 608 C CA . GLY A 1 86 ? 13.556 -7.893 -2.640 1.00 97.75 86 GLY A CA 1
ATOM 609 C C . GLY A 1 86 ? 12.554 -6.810 -3.015 1.00 97.75 86 GLY A C 1
ATOM 610 O O . GLY A 1 86 ? 11.423 -7.090 -3.422 1.00 97.75 86 GLY A O 1
ATOM 611 N N . ASN A 1 87 ? 12.994 -5.559 -2.894 1.00 98.25 87 ASN A N 1
ATOM 612 C CA . ASN A 1 87 ? 12.216 -4.401 -3.306 1.00 98.25 87 ASN A CA 1
ATOM 613 C C . ASN A 1 87 ? 12.708 -3.862 -4.653 1.00 98.25 87 ASN A C 1
ATOM 615 O O . ASN A 1 87 ? 13.735 -3.194 -4.714 1.00 98.25 87 ASN A O 1
ATOM 619 N N . TYR A 1 88 ? 11.962 -4.158 -5.718 1.00 96.88 88 TYR A N 1
ATOM 620 C CA . TYR A 1 88 ? 12.291 -3.762 -7.095 1.00 96.88 88 TYR A CA 1
ATOM 621 C C . TYR A 1 88 ? 11.493 -2.549 -7.587 1.00 96.88 88 TYR A C 1
ATOM 623 O O . TYR A 1 88 ? 11.576 -2.178 -8.756 1.00 96.88 88 TYR A O 1
ATOM 631 N N . PHE A 1 89 ? 10.685 -1.944 -6.717 1.00 98.19 89 PHE A N 1
ATOM 632 C CA . PHE A 1 89 ? 9.915 -0.761 -7.072 1.00 98.19 89 PHE A CA 1
ATOM 633 C C . PHE A 1 89 ? 10.809 0.487 -7.076 1.00 98.19 8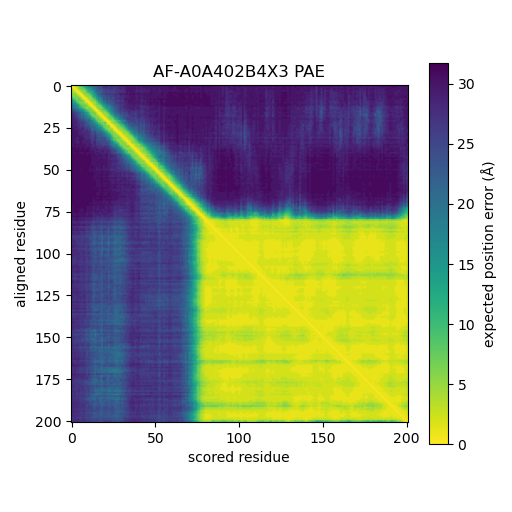9 PHE A C 1
ATOM 635 O O . PHE A 1 89 ? 11.750 0.562 -6.285 1.00 98.19 89 PHE A O 1
ATOM 642 N N . PRO A 1 90 ? 10.525 1.494 -7.917 1.00 97.94 90 PRO A N 1
ATOM 643 C CA . PRO A 1 90 ? 11.316 2.717 -7.941 1.00 97.94 90 PRO A CA 1
ATOM 644 C C . PRO A 1 90 ? 11.211 3.472 -6.615 1.00 97.94 90 PRO A C 1
ATOM 646 O O . PRO A 1 90 ? 10.104 3.752 -6.143 1.00 97.94 90 PRO A O 1
ATOM 649 N N . TRP A 1 91 ? 12.357 3.839 -6.033 1.00 98.44 91 TRP A N 1
ATOM 650 C CA . TRP A 1 91 ? 12.380 4.711 -4.860 1.00 98.44 91 TRP A CA 1
ATOM 651 C C . TRP A 1 91 ? 11.593 5.996 -5.138 1.00 98.44 91 TRP A C 1
ATOM 653 O O . TRP A 1 91 ? 11.558 6.505 -6.258 1.00 98.44 91 TRP A O 1
ATOM 663 N N . GLY A 1 92 ? 10.941 6.516 -4.105 1.00 98.12 92 GLY A N 1
ATOM 664 C CA . GLY A 1 92 ? 10.139 7.725 -4.211 1.00 98.12 92 GLY A CA 1
ATOM 66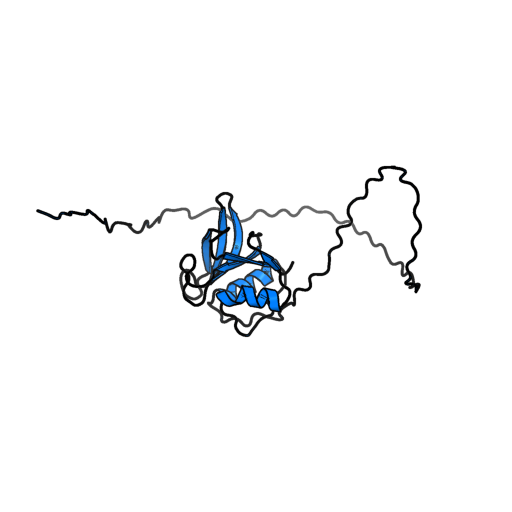5 C C . GLY A 1 92 ? 8.674 7.471 -4.551 1.00 98.12 92 GLY A C 1
ATOM 666 O O . GLY A 1 92 ? 7.891 8.411 -4.479 1.00 98.12 92 GLY A O 1
ATOM 667 N N . GLN A 1 93 ? 8.292 6.231 -4.883 1.00 98.69 93 GLN A N 1
ATOM 668 C CA . GLN A 1 93 ? 6.923 5.843 -5.231 1.00 98.69 93 GLN A CA 1
ATOM 669 C C . GLN A 1 93 ? 6.168 5.173 -4.076 1.00 98.69 93 GLN A C 1
ATOM 671 O O . GLN A 1 93 ? 6.754 4.552 -3.186 1.00 98.69 93 GLN A O 1
ATOM 676 N N . CYS A 1 94 ? 4.833 5.231 -4.144 1.00 98.69 94 CYS A N 1
ATOM 677 C CA . CYS A 1 94 ? 3.946 4.589 -3.169 1.00 98.69 94 CYS A CA 1
ATOM 678 C C . CYS A 1 94 ? 4.177 3.072 -3.062 1.00 98.69 94 CYS A C 1
ATOM 680 O O . CYS A 1 94 ? 4.219 2.522 -1.963 1.00 98.69 94 CYS A O 1
ATOM 682 N N . THR A 1 95 ? 4.418 2.412 -4.194 1.00 98.81 95 THR A N 1
ATOM 683 C CA . THR A 1 95 ? 4.677 0.971 -4.302 1.00 98.81 95 THR A CA 1
ATOM 68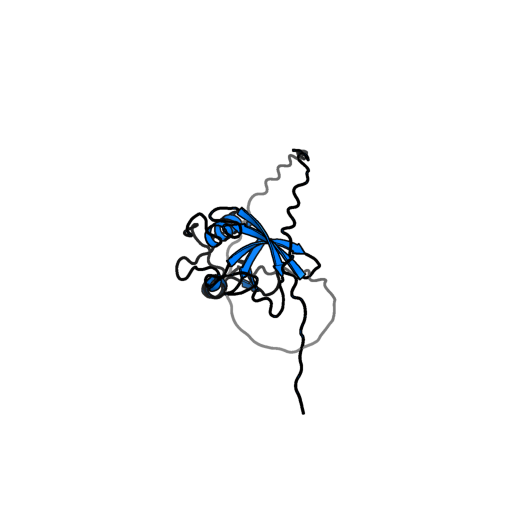4 C C . THR A 1 95 ? 5.983 0.554 -3.630 1.00 98.81 95 THR A C 1
ATOM 686 O O . THR A 1 95 ? 6.009 -0.441 -2.904 1.00 98.81 95 THR A O 1
ATOM 689 N N . TYR A 1 96 ? 7.046 1.351 -3.784 1.00 98.75 96 TYR A N 1
ATOM 690 C CA . TYR A 1 96 ? 8.310 1.136 -3.079 1.00 98.75 96 TYR A CA 1
ATOM 691 C C . TYR A 1 96 ? 8.138 1.210 -1.571 1.00 98.75 96 TYR A C 1
ATOM 693 O O . TYR A 1 96 ? 8.591 0.309 -0.861 1.00 98.75 96 TYR A O 1
ATOM 701 N N . TYR A 1 97 ? 7.462 2.252 -1.084 1.00 98.88 97 TYR A N 1
ATOM 702 C CA . TYR A 1 97 ? 7.224 2.409 0.344 1.00 98.88 97 TYR A CA 1
ATOM 703 C C . TYR A 1 97 ? 6.360 1.285 0.905 1.00 98.88 97 TYR A C 1
ATOM 705 O O . TYR A 1 97 ? 6.722 0.706 1.926 1.00 98.88 97 TYR A O 1
ATOM 713 N N . ALA A 1 98 ? 5.252 0.951 0.237 1.00 98.81 98 ALA A N 1
ATOM 714 C CA . ALA A 1 98 ? 4.360 -0.111 0.679 1.00 98.81 98 ALA A CA 1
ATOM 715 C C . ALA A 1 98 ? 5.107 -1.446 0.786 1.00 98.81 98 ALA A C 1
ATOM 717 O O . ALA A 1 98 ? 5.041 -2.087 1.828 1.00 98.81 98 ALA A O 1
ATOM 718 N N . ASN A 1 99 ? 5.901 -1.820 -0.223 1.00 98.81 99 ASN A N 1
ATOM 719 C CA . ASN A 1 99 ? 6.682 -3.057 -0.189 1.00 98.81 99 ASN A CA 1
ATOM 720 C C . ASN A 1 99 ? 7.754 -3.050 0.919 1.00 98.81 99 ASN A C 1
ATOM 722 O O . ASN A 1 99 ? 7.872 -4.001 1.688 1.00 98.81 99 ASN A O 1
ATOM 726 N N . MET A 1 100 ? 8.509 -1.952 1.052 1.00 98.75 100 MET A N 1
ATOM 727 C CA . MET A 1 100 ? 9.513 -1.788 2.111 1.00 98.75 100 MET A CA 1
ATOM 728 C C . MET A 1 100 ? 8.884 -1.884 3.505 1.00 98.75 100 MET A C 1
ATOM 730 O O . MET A 1 100 ? 9.403 -2.575 4.380 1.00 98.75 100 MET A O 1
ATOM 734 N N . ARG A 1 101 ? 7.778 -1.171 3.733 1.00 98.88 101 ARG A N 1
ATOM 735 C CA . ARG A 1 101 ? 7.122 -1.110 5.037 1.00 98.88 101 ARG A CA 1
ATOM 736 C C . ARG A 1 101 ? 6.400 -2.416 5.360 1.00 98.88 101 ARG A C 1
ATOM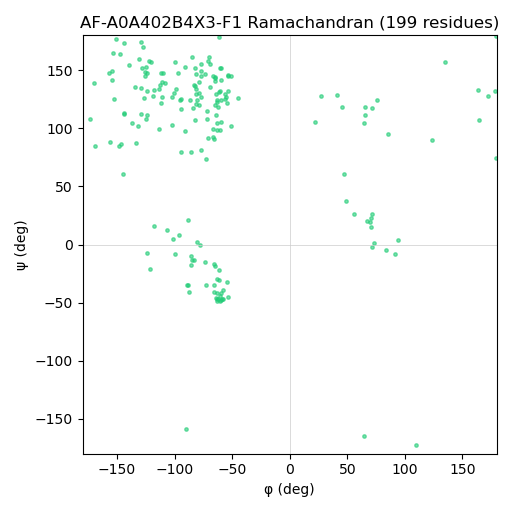 738 O O . ARG A 1 101 ? 6.444 -2.835 6.510 1.00 98.88 101 ARG A O 1
ATOM 745 N N . TYR A 1 102 ? 5.821 -3.092 4.369 1.00 98.75 102 TYR A N 1
ATOM 746 C CA . TYR A 1 102 ? 5.277 -4.439 4.545 1.00 98.75 102 TYR A CA 1
ATOM 747 C C . TYR A 1 102 ? 6.371 -5.424 4.972 1.00 98.75 102 TYR A C 1
ATOM 749 O O . TYR A 1 102 ? 6.192 -6.144 5.950 1.00 98.75 102 TYR A O 1
ATOM 757 N N . TYR A 1 103 ? 7.549 -5.375 4.340 1.00 98.62 103 TYR A N 1
ATOM 758 C CA . TYR A 1 103 ? 8.697 -6.181 4.760 1.00 98.62 103 TYR A CA 1
ATOM 759 C C . TYR A 1 103 ? 9.141 -5.880 6.197 1.00 98.62 103 TYR A C 1
ATOM 761 O O . TYR A 1 103 ? 9.398 -6.803 6.959 1.00 98.62 103 TYR A O 1
ATOM 769 N N . GLN A 1 104 ? 9.179 -4.612 6.614 1.00 98.62 104 GLN A N 1
ATOM 770 C CA . GLN A 1 104 ? 9.505 -4.264 8.006 1.00 98.62 104 GLN A CA 1
ATOM 771 C C . GLN A 1 104 ? 8.509 -4.837 9.024 1.00 98.62 104 GLN A C 1
ATOM 773 O O . GLN A 1 104 ? 8.889 -5.089 10.163 1.00 98.62 104 GLN A O 1
ATOM 778 N N . LEU A 1 105 ? 7.241 -4.998 8.638 1.00 98.19 105 LEU A N 1
ATOM 779 C CA . LEU A 1 105 ? 6.181 -5.490 9.518 1.00 98.19 105 LEU A CA 1
ATOM 780 C C . LEU A 1 105 ? 6.066 -7.019 9.516 1.00 98.19 105 LEU A C 1
ATOM 782 O O . LEU A 1 105 ? 5.760 -7.601 10.553 1.00 98.19 105 LEU A O 1
ATOM 786 N N . HIS A 1 106 ? 6.309 -7.659 8.370 1.00 97.00 106 HIS A N 1
ATOM 787 C CA . HIS A 1 106 ? 5.997 -9.079 8.158 1.00 97.00 106 HIS A CA 1
ATOM 788 C C . HIS A 1 106 ? 7.199 -9.929 7.729 1.00 97.00 106 HIS A C 1
ATOM 790 O O . HIS A 1 106 ? 7.082 -11.145 7.635 1.00 97.00 106 HIS A O 1
ATOM 796 N N . GLY A 1 107 ? 8.352 -9.319 7.442 1.00 97.31 107 GLY A N 1
ATOM 797 C CA . GLY A 1 107 ? 9.547 -10.011 6.941 1.00 97.31 107 GLY A CA 1
ATOM 798 C C . GLY A 1 107 ? 9.422 -10.523 5.502 1.00 97.31 107 GLY A C 1
ATOM 799 O O . GLY A 1 107 ? 10.207 -11.367 5.075 1.00 97.31 107 GLY A O 1
ATOM 800 N N . ILE A 1 108 ? 8.423 -10.049 4.751 1.00 96.75 108 ILE A N 1
ATOM 801 C CA . ILE A 1 108 ? 8.070 -10.542 3.414 1.00 96.75 108 ILE A CA 1
ATOM 802 C C . ILE A 1 108 ? 7.963 -9.368 2.441 1.00 96.75 108 ILE A C 1
ATOM 804 O O . ILE A 1 108 ? 7.339 -8.357 2.750 1.00 96.75 108 ILE A O 1
ATOM 808 N N . TYR A 1 109 ? 8.547 -9.511 1.251 1.00 98.44 109 TYR 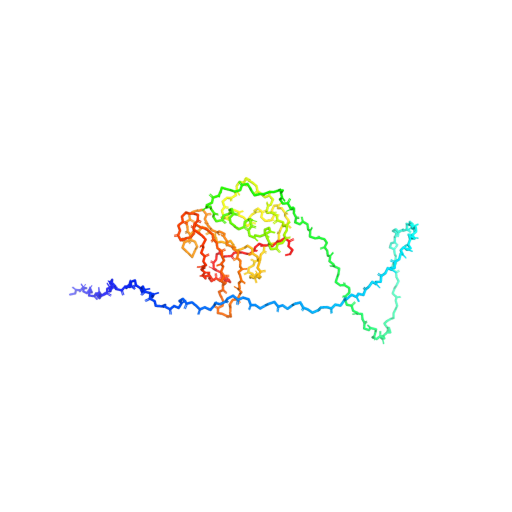A N 1
ATOM 809 C CA . TYR A 1 109 ? 8.298 -8.604 0.128 1.00 98.44 109 TYR A CA 1
ATOM 810 C C . TYR A 1 109 ? 7.133 -9.107 -0.728 1.00 98.44 109 TYR A C 1
ATOM 812 O O . TYR A 1 109 ? 6.916 -10.318 -0.837 1.00 98.44 109 TYR A O 1
ATOM 820 N N . VAL A 1 110 ? 6.434 -8.199 -1.408 1.00 98.19 110 VAL A N 1
ATOM 821 C CA . VAL A 1 110 ? 5.487 -8.592 -2.460 1.00 98.19 110 VAL A CA 1
ATOM 822 C C . VAL A 1 110 ? 6.242 -9.256 -3.628 1.00 98.19 110 VAL A C 1
ATOM 824 O O . VAL A 1 110 ? 7.348 -8.822 -3.967 1.00 98.19 110 VAL A O 1
ATOM 827 N N . PRO A 1 111 ? 5.701 -10.324 -4.241 1.00 97.50 111 PRO A N 1
ATOM 828 C CA . PRO A 1 111 ? 6.428 -11.125 -5.230 1.00 97.50 111 PRO A CA 1
ATOM 829 C C . PRO A 1 111 ? 6.360 -10.604 -6.674 1.00 97.50 111 PRO A C 1
ATOM 831 O O . PRO A 1 111 ? 7.170 -11.022 -7.501 1.00 97.50 111 PRO A O 1
ATOM 834 N N . TRP A 1 112 ? 5.414 -9.723 -7.011 1.00 97.25 112 TRP A N 1
ATOM 835 C CA . TRP A 1 112 ? 5.220 -9.257 -8.387 1.00 97.25 112 TRP A CA 1
ATOM 836 C C . TRP A 1 112 ? 6.171 -8.117 -8.767 1.00 97.25 112 TRP A C 1
ATOM 838 O O . TRP A 1 112 ? 6.358 -7.155 -8.024 1.00 97.25 112 TRP A O 1
ATOM 848 N N . THR A 1 113 ? 6.720 -8.193 -9.981 1.00 95.50 113 THR A N 1
ATOM 849 C CA . THR A 1 113 ? 7.633 -7.180 -10.546 1.00 95.50 113 THR A CA 1
ATOM 850 C C . THR A 1 113 ? 7.130 -6.570 -11.857 1.00 95.50 113 THR A C 1
ATOM 852 O O . THR A 1 113 ? 7.514 -5.454 -12.196 1.00 95.50 113 THR A O 1
ATOM 855 N N . ILE A 1 114 ? 6.219 -7.250 -12.562 1.00 94.25 114 ILE A N 1
ATOM 856 C CA . ILE A 1 114 ? 5.614 -6.811 -13.830 1.00 94.25 114 ILE A CA 1
ATOM 857 C C . ILE A 1 114 ? 4.136 -6.442 -13.650 1.00 94.25 114 ILE A C 1
ATOM 859 O O . ILE A 1 114 ? 3.432 -7.076 -12.864 1.00 94.25 114 ILE A O 1
ATOM 863 N N . ASN A 1 115 ? 3.629 -5.466 -14.412 1.00 95.62 115 ASN A N 1
ATOM 864 C CA . ASN A 1 115 ? 2.286 -4.881 -14.224 1.00 95.62 115 ASN A CA 1
ATOM 865 C C . ASN A 1 115 ? 2.045 -4.540 -12.750 1.00 95.62 115 ASN A C 1
ATOM 867 O O . ASN A 1 115 ? 1.202 -5.130 -12.073 1.00 95.62 115 ASN A O 1
ATOM 871 N N . SER A 1 116 ? 2.894 -3.653 -12.248 1.00 96.50 116 SER A N 1
ATOM 872 C CA . SER A 1 116 ? 3.106 -3.437 -10.825 1.00 96.50 116 SER A CA 1
ATOM 873 C C . SER A 1 116 ? 2.733 -2.012 -10.389 1.00 96.50 116 SER A C 1
ATOM 875 O O . SER A 1 116 ? 3.066 -1.596 -9.276 1.00 96.50 116 SER A O 1
ATOM 877 N N . ASN A 1 117 ? 1.975 -1.286 -11.227 1.00 98.38 117 ASN A N 1
ATOM 878 C CA . ASN A 1 117 ? 1.297 -0.056 -10.814 1.00 98.38 117 ASN A CA 1
ATOM 879 C C . ASN A 1 117 ? 0.314 -0.364 -9.682 1.00 98.38 117 ASN A C 1
ATOM 881 O O . ASN A 1 117 ? -0.237 -1.462 -9.614 1.00 98.38 117 ASN A O 1
ATOM 885 N N . ALA A 1 118 ? 0.058 0.615 -8.817 1.00 98.50 118 ALA A N 1
ATOM 886 C CA . ALA A 1 118 ? -0.705 0.408 -7.591 1.00 98.50 118 ALA A CA 1
ATOM 887 C C . ALA A 1 118 ? -2.084 -0.239 -7.822 1.00 98.50 118 ALA A C 1
ATOM 889 O O . ALA A 1 118 ? -2.409 -1.217 -7.153 1.00 98.50 118 ALA A O 1
ATOM 890 N N . TYR A 1 119 ? -2.858 0.219 -8.813 1.00 98.38 119 TYR A N 1
ATOM 891 C CA . TYR A 1 119 ? -4.182 -0.358 -9.105 1.00 98.38 119 TYR A CA 1
ATOM 892 C C . TYR A 1 119 ? -4.142 -1.848 -9.507 1.00 98.38 119 TYR A C 1
ATOM 894 O O . TYR A 1 119 ? -5.145 -2.547 -9.385 1.00 98.38 119 TYR A O 1
ATOM 902 N N . GLN A 1 120 ? -2.996 -2.348 -9.979 1.00 98.62 120 GLN A N 1
ATOM 903 C CA . GLN A 1 120 ? -2.829 -3.728 -10.449 1.00 98.62 120 GLN A CA 1
ATOM 904 C C . GLN A 1 120 ? -2.560 -4.707 -9.297 1.00 98.62 120 GLN A C 1
ATOM 906 O O . GLN A 1 120 ? -2.660 -5.918 -9.488 1.00 98.62 120 GLN A O 1
ATOM 911 N N . TRP A 1 121 ? -2.243 -4.210 -8.096 1.00 98.62 121 TRP A N 1
ATOM 912 C CA . TRP A 1 121 ? -1.823 -5.048 -6.969 1.00 98.62 121 TRP A CA 1
ATOM 913 C C . TRP A 1 121 ? -2.908 -6.018 -6.505 1.00 98.62 121 TRP A C 1
ATOM 915 O O . TRP A 1 121 ? -2.572 -7.105 -6.060 1.00 98.62 121 TRP A O 1
ATOM 925 N N . VAL A 1 122 ? -4.193 -5.681 -6.661 1.00 98.44 122 VAL A N 1
ATOM 926 C CA . VAL A 1 122 ? -5.293 -6.612 -6.345 1.00 98.44 122 VAL A CA 1
ATOM 927 C C . VAL A 1 122 ? -5.246 -7.848 -7.245 1.00 98.44 122 VAL A C 1
ATOM 929 O O . VAL A 1 122 ? -5.286 -8.966 -6.744 1.00 98.44 122 VAL A O 1
ATOM 932 N N . ALA A 1 123 ? -5.102 -7.665 -8.561 1.00 98.38 123 ALA A N 1
ATOM 933 C CA . ALA A 1 123 ? -4.980 -8.788 -9.491 1.00 98.38 123 ALA A CA 1
ATOM 934 C C . ALA A 1 123 ? -3.710 -9.606 -9.206 1.00 98.38 123 ALA A C 1
ATOM 936 O O . ALA A 1 123 ? -3.758 -10.831 -9.148 1.00 98.38 123 ALA A O 1
ATOM 937 N N . ARG A 1 124 ? -2.589 -8.926 -8.930 1.00 98.31 124 ARG A N 1
ATOM 938 C CA . ARG A 1 124 ? -1.334 -9.599 -8.575 1.00 98.31 124 ARG A CA 1
ATOM 939 C C . ARG A 1 124 ? -1.403 -10.353 -7.254 1.00 98.31 124 ARG A C 1
ATOM 941 O O . ARG A 1 124 ? -0.804 -11.414 -7.146 1.00 98.31 124 ARG A O 1
ATOM 948 N N . ALA A 1 125 ? -2.135 -9.858 -6.265 1.00 98.12 125 ALA A N 1
ATOM 949 C CA . ALA A 1 125 ? -2.329 -10.589 -5.023 1.00 98.12 125 ALA A CA 1
ATOM 950 C C . ALA A 1 125 ? -2.977 -11.955 -5.294 1.00 98.12 125 ALA A C 1
ATOM 952 O O . ALA A 1 125 ? -2.442 -12.968 -4.850 1.00 98.12 125 ALA A O 1
ATOM 953 N N . TYR A 1 126 ? -4.032 -12.000 -6.114 1.00 97.50 126 TYR A N 1
ATOM 954 C CA . TYR A 1 126 ? -4.651 -13.265 -6.515 1.00 97.50 126 TYR A CA 1
ATOM 955 C C . TYR A 1 126 ? -3.696 -14.177 -7.296 1.00 97.50 126 TYR A C 1
ATOM 957 O O . TYR A 1 126 ? -3.569 -15.347 -6.940 1.00 97.50 126 TYR A O 1
ATOM 965 N N . ASP A 1 127 ? -2.976 -13.646 -8.295 1.00 97.38 127 ASP A N 1
ATOM 966 C CA . ASP A 1 127 ? -2.015 -14.418 -9.107 1.00 97.38 127 ASP A CA 1
ATOM 967 C C . ASP A 1 127 ? -0.958 -15.141 -8.249 1.00 97.38 127 ASP A C 1
ATOM 969 O O . ASP A 1 127 ? -0.476 -16.214 -8.611 1.00 97.38 127 ASP A O 1
ATOM 973 N N . TYR A 1 128 ? -0.581 -14.548 -7.112 1.00 97.19 128 TYR A N 1
ATOM 974 C CA . TYR A 1 128 ? 0.473 -15.048 -6.228 1.00 97.19 128 TYR A CA 1
ATOM 975 C C . TYR A 1 128 ? -0.053 -15.670 -4.925 1.00 97.19 128 TYR A C 1
ATOM 977 O O . TYR A 1 128 ? 0.731 -15.918 -4.004 1.00 97.19 128 TYR A O 1
ATOM 985 N N . GLY A 1 129 ? -1.361 -15.928 -4.831 1.00 96.50 129 GLY A N 1
ATOM 986 C CA . GLY A 1 129 ? -1.976 -16.606 -3.687 1.00 96.50 129 GLY A CA 1
ATOM 987 C C . GLY A 1 129 ? -2.008 -15.782 -2.397 1.00 96.50 129 GLY A C 1
ATOM 988 O O . GLY A 1 129 ? -2.058 -16.362 -1.314 1.00 96.50 129 GLY A O 1
ATOM 989 N N . TRP A 1 130 ? -1.938 -14.453 -2.502 1.00 97.75 130 TRP A N 1
ATOM 990 C CA . TRP A 1 130 ? -2.155 -13.527 -1.391 1.00 97.75 130 TRP A CA 1
ATOM 991 C C . TRP A 1 130 ? -3.653 -13.297 -1.185 1.00 97.75 130 TRP A C 1
ATOM 993 O O . TRP A 1 130 ? -4.453 -13.362 -2.121 1.00 97.75 130 TRP A O 1
ATOM 1003 N N . HIS A 1 131 ? -4.033 -12.991 0.049 1.00 97.50 131 HIS A N 1
ATOM 1004 C CA . HIS A 1 131 ? -5.414 -12.727 0.409 1.00 97.50 131 HIS A CA 1
ATOM 1005 C C . HIS A 1 131 ? -5.794 -11.278 0.078 1.00 97.50 131 HIS A C 1
ATOM 1007 O O . HIS A 1 131 ? -5.040 -10.340 0.351 1.00 97.50 131 HIS A O 1
ATOM 1013 N N . VAL A 1 132 ? -6.985 -11.100 -0.498 1.00 97.94 132 VAL A N 1
ATOM 1014 C CA . VAL A 1 132 ? -7.585 -9.794 -0.785 1.00 97.94 132 VAL A CA 1
ATOM 1015 C C . VAL A 1 132 ? -8.891 -9.674 -0.009 1.00 97.94 132 VAL A C 1
ATOM 1017 O O . VAL A 1 132 ? -9.767 -10.526 -0.111 1.00 97.94 132 VAL A O 1
ATOM 1020 N N . SER A 1 133 ? -9.037 -8.585 0.739 1.00 97.38 133 SER A N 1
ATOM 1021 C CA . SER A 1 133 ? -10.174 -8.319 1.618 1.00 97.38 133 SER A CA 1
ATOM 1022 C C . SER A 1 133 ? -10.789 -6.946 1.354 1.00 97.38 133 SER A C 1
ATOM 1024 O O . SER A 1 133 ? -10.097 -5.999 0.979 1.00 97.38 133 SER A O 1
ATOM 1026 N N . ALA A 1 134 ? -12.088 -6.809 1.623 1.00 96.56 134 ALA A N 1
ATOM 1027 C CA . ALA A 1 134 ? -12.755 -5.508 1.742 1.00 96.56 134 ALA A CA 1
ATOM 1028 C C . ALA A 1 134 ? -12.627 -4.901 3.157 1.00 96.56 134 ALA A C 1
ATOM 1030 O O . ALA A 1 134 ? -12.901 -3.716 3.357 1.00 96.56 134 ALA A O 1
ATOM 1031 N N . THR A 1 135 ? -12.205 -5.708 4.133 1.00 96.56 135 THR A N 1
ATOM 1032 C CA . THR A 1 135 ? -12.055 -5.325 5.539 1.00 96.56 135 THR A CA 1
ATOM 1033 C C . THR A 1 135 ? -10.580 -5.078 5.860 1.00 96.56 135 THR A C 1
ATOM 1035 O O . THR A 1 135 ? -9.758 -5.968 5.616 1.00 96.56 135 THR A O 1
ATOM 1038 N N . PRO A 1 136 ? -10.223 -3.911 6.423 1.00 97.75 136 PRO A N 1
ATOM 1039 C CA . PRO A 1 136 ? -8.844 -3.596 6.759 1.00 97.75 136 PRO A CA 1
ATOM 1040 C C . PRO A 1 136 ? -8.357 -4.359 7.986 1.00 97.75 136 PRO A C 1
ATOM 1042 O O . PRO A 1 136 ? -9.079 -4.528 8.968 1.00 97.75 136 PRO A O 1
ATOM 1045 N N . THR A 1 137 ? -7.073 -4.693 7.976 1.00 98.19 137 THR A N 1
ATOM 1046 C CA . THR A 1 137 ? -6.324 -5.111 9.165 1.00 98.19 137 THR A CA 1
ATOM 1047 C C . THR A 1 137 ? -5.080 -4.241 9.317 1.00 98.19 137 THR A C 1
ATOM 1049 O O . THR A 1 137 ? -4.521 -3.751 8.331 1.00 98.19 137 THR A O 1
ATOM 1052 N N . VAL A 1 138 ? -4.641 -4.000 10.554 1.00 98.56 138 VAL A N 1
ATOM 1053 C CA . VAL A 1 138 ? -3.395 -3.258 10.799 1.00 98.56 138 VAL A CA 1
ATOM 1054 C C . VAL A 1 138 ? -2.226 -4.014 10.168 1.00 98.56 138 VAL A C 1
ATOM 1056 O O . VAL A 1 138 ? -2.100 -5.226 10.323 1.00 98.56 138 VAL A O 1
ATOM 1059 N N . GLY A 1 139 ? -1.384 -3.292 9.433 1.00 98.38 139 GLY A N 1
ATOM 1060 C CA . GLY A 1 139 ? -0.258 -3.842 8.688 1.00 98.38 139 GLY A CA 1
ATOM 1061 C C . GLY A 1 139 ? -0.605 -4.393 7.303 1.00 98.38 139 GLY A C 1
ATOM 1062 O O . GLY A 1 139 ? 0.320 -4.760 6.582 1.00 98.38 139 GLY A O 1
ATOM 1063 N N . SER A 1 140 ? -1.880 -4.426 6.901 1.00 98.75 140 SER A N 1
ATOM 1064 C CA . SER A 1 140 ? -2.254 -4.749 5.517 1.00 98.75 140 SER A CA 1
ATOM 1065 C C . SER A 1 140 ? -1.855 -3.637 4.546 1.00 98.75 140 SER A C 1
ATOM 1067 O O . SER A 1 140 ? -1.726 -2.463 4.919 1.00 98.75 140 SER A O 1
ATOM 1069 N N . ILE A 1 141 ? -1.679 -4.011 3.279 1.00 98.88 141 ILE A N 1
ATOM 1070 C CA . ILE A 1 141 ? -1.520 -3.049 2.189 1.00 98.88 141 ILE A CA 1
ATOM 1071 C C . ILE A 1 141 ? -2.911 -2.617 1.733 1.00 98.88 141 ILE A C 1
ATOM 1073 O O . ILE A 1 141 ? -3.679 -3.428 1.228 1.00 98.88 141 ILE A O 1
ATOM 1077 N N . MET A 1 142 ? -3.224 -1.335 1.865 1.00 98.88 142 MET A N 1
ATOM 1078 C CA . MET A 1 142 ? -4.392 -0.721 1.247 1.00 98.88 142 MET A CA 1
ATOM 1079 C C . MET A 1 142 ? -4.103 -0.439 -0.228 1.00 98.88 142 MET A C 1
ATOM 1081 O O . MET A 1 142 ? -3.102 0.203 -0.542 1.00 98.88 142 MET A O 1
ATOM 1085 N N . VAL A 1 143 ? -5.009 -0.845 -1.113 1.00 98.81 143 VAL A N 1
ATOM 1086 C CA . VAL A 1 143 ? -5.017 -0.503 -2.537 1.00 98.81 143 VAL A CA 1
ATOM 1087 C C . VAL A 1 143 ? -6.205 0.403 -2.822 1.00 98.81 143 VAL A C 1
ATOM 1089 O O . VAL A 1 143 ? -7.352 0.022 -2.602 1.00 98.81 143 VAL A O 1
ATOM 1092 N N . LEU A 1 144 ? -5.924 1.593 -3.338 1.00 98.56 144 LEU A N 1
ATOM 1093 C CA . LEU A 1 144 ? -6.903 2.471 -3.960 1.00 98.56 144 LEU A CA 1
ATOM 1094 C C . LEU A 1 144 ? -6.896 2.216 -5.467 1.00 98.56 144 LEU A C 1
ATOM 1096 O O . LEU A 1 144 ? -5.846 2.322 -6.115 1.00 98.56 144 LEU A O 1
ATOM 1100 N N . GLY A 1 145 ? -8.071 1.915 -6.020 1.00 97.62 145 GLY A N 1
ATOM 1101 C CA . GLY A 1 145 ? -8.267 1.806 -7.462 1.00 97.62 145 GLY A CA 1
ATOM 1102 C C . GLY A 1 145 ? -7.971 3.113 -8.203 1.00 97.62 145 GLY A C 1
ATOM 1103 O O . GLY A 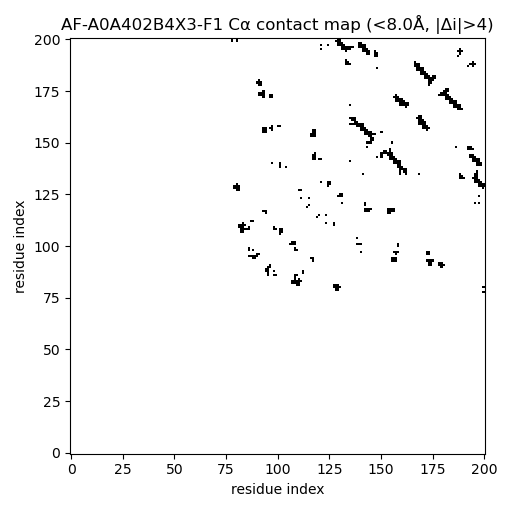1 145 ? -7.639 4.144 -7.612 1.00 97.62 145 GLY A O 1
ATOM 1104 N N . THR A 1 146 ? -8.092 3.087 -9.526 1.00 98.00 146 THR A N 1
ATOM 1105 C CA . THR A 1 146 ? -7.974 4.297 -10.349 1.00 98.00 146 THR A CA 1
ATOM 1106 C C . THR A 1 146 ? -9.103 5.275 -10.039 1.00 98.00 146 THR A C 1
ATOM 1108 O O . THR A 1 146 ? -10.231 4.838 -9.806 1.00 98.00 146 THR A O 1
ATOM 1111 N N . TRP A 1 147 ? -8.824 6.581 -10.072 1.00 97.56 147 TRP A N 1
ATOM 1112 C CA . TRP A 1 147 ? -9.841 7.637 -9.913 1.00 97.56 147 TRP A CA 1
ATOM 1113 C C . TRP A 1 147 ? -10.667 7.536 -8.618 1.00 97.56 147 TRP A C 1
ATOM 1115 O O . TRP A 1 147 ? -11.803 7.995 -8.539 1.00 97.56 147 TRP A O 1
ATOM 1125 N N . THR A 1 148 ? -10.091 6.923 -7.587 1.00 96.88 148 THR A N 1
ATOM 1126 C CA . THR A 1 148 ? -10.740 6.610 -6.315 1.00 96.88 148 THR A CA 1
ATOM 1127 C C . THR A 1 148 ? -10.144 7.471 -5.215 1.00 96.88 148 THR A C 1
ATOM 1129 O O . THR A 1 148 ? -8.936 7.479 -5.020 1.00 96.88 148 THR A O 1
ATOM 1132 N N . GLN A 1 149 ? -10.981 8.183 -4.458 1.00 97.06 149 GLN A N 1
ATOM 1133 C CA . GLN A 1 149 ? -10.550 8.961 -3.284 1.00 97.06 149 GLN A CA 1
ATOM 1134 C C . GLN A 1 149 ? -9.328 9.874 -3.540 1.00 97.06 149 GLN A C 1
ATOM 1136 O O . GLN A 1 149 ? -8.470 10.035 -2.675 1.00 97.06 149 GLN A O 1
ATOM 1141 N N . GLY A 1 150 ? -9.257 10.478 -4.732 1.00 95.38 150 GLY A N 1
ATOM 1142 C CA . GLY A 1 150 ? -8.184 11.398 -5.123 1.00 95.38 150 GLY A CA 1
ATOM 1143 C C . GLY A 1 150 ? -7.012 10.76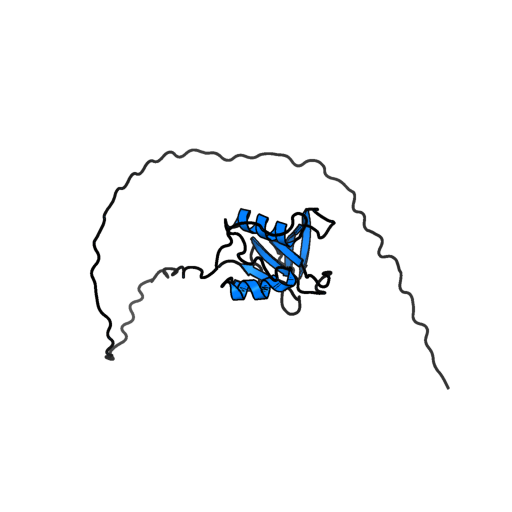4 -5.880 1.00 95.38 150 GLY A C 1
ATOM 1144 O O . GLY A 1 150 ? -6.055 11.470 -6.183 1.00 95.38 150 GLY A O 1
ATOM 1145 N N . THR A 1 151 ? -7.059 9.470 -6.213 1.00 97.19 151 THR A N 1
ATOM 1146 C CA . THR A 1 151 ? -6.043 8.844 -7.077 1.00 97.19 151 THR A CA 1
ATOM 1147 C C . THR A 1 151 ? -6.231 9.188 -8.555 1.00 97.19 151 THR A C 1
ATOM 1149 O O . THR A 1 151 ? -7.336 9.468 -9.014 1.00 97.19 151 THR A O 1
ATOM 1152 N N . GLY A 1 152 ? -5.140 9.122 -9.325 1.00 97.19 152 GLY A N 1
ATOM 1153 C CA . GLY A 1 152 ? -5.171 9.157 -10.791 1.00 97.19 152 GLY A CA 1
ATOM 1154 C C . GLY A 1 152 ? -5.281 7.763 -11.424 1.00 97.19 152 GLY A C 1
ATOM 1155 O O . GLY A 1 152 ? -5.658 6.784 -10.775 1.00 97.19 152 GLY A O 1
ATOM 1156 N N . SER A 1 153 ? -4.877 7.654 -12.692 1.00 97.69 153 SER A N 1
ATOM 1157 C CA . SER A 1 153 ? -4.902 6.409 -13.480 1.00 97.69 153 SER A CA 1
ATOM 1158 C C . SER A 1 153 ? -3.960 5.305 -12.980 1.00 97.69 153 SER A C 1
ATOM 1160 O O . SER A 1 153 ? -4.141 4.146 -13.337 1.00 97.69 153 SER A O 1
ATOM 1162 N N . TYR A 1 154 ? -2.972 5.625 -12.140 1.00 97.75 154 TYR A N 1
ATOM 1163 C CA . TYR A 1 154 ? -2.057 4.630 -11.567 1.00 97.75 154 TYR A CA 1
ATOM 1164 C C . TYR A 1 154 ? -2.595 3.956 -10.294 1.00 97.75 154 TYR A C 1
ATOM 1166 O O . TYR A 1 154 ? -2.010 2.970 -9.840 1.00 97.75 154 TYR A O 1
ATOM 1174 N N . GLY A 1 155 ? -3.702 4.448 -9.726 1.00 98.44 155 GLY A N 1
ATOM 1175 C CA . GLY A 1 155 ? -4.142 4.071 -8.381 1.00 98.44 155 GLY A CA 1
ATOM 1176 C C . GLY A 1 155 ? -3.150 4.522 -7.305 1.00 98.44 155 GLY A C 1
ATOM 1177 O O . GLY A 1 155 ? -2.280 5.359 -7.556 1.00 98.44 155 GLY A O 1
ATOM 1178 N N . HIS A 1 156 ? -3.272 3.979 -6.095 1.00 98.75 156 HIS A N 1
ATOM 1179 C CA . HIS A 1 156 ? -2.323 4.248 -5.010 1.00 98.75 156 HIS A CA 1
ATOM 1180 C C . HIS A 1 156 ? -2.286 3.099 -3.999 1.00 98.75 156 HIS A C 1
ATOM 1182 O O . HIS A 1 156 ? -3.297 2.433 -3.790 1.00 98.75 156 HIS A O 1
ATOM 1188 N N . VAL A 1 157 ? -1.133 2.866 -3.369 1.00 98.88 157 VAL A N 1
ATOM 1189 C CA . VAL A 1 157 ? -0.991 1.879 -2.288 1.00 98.88 157 VAL A CA 1
ATOM 1190 C C . VAL A 1 157 ? -0.392 2.499 -1.036 1.00 98.88 157 VAL A C 1
ATOM 1192 O O . VAL A 1 157 ? 0.467 3.375 -1.112 1.00 98.88 157 VAL A O 1
ATOM 1195 N N . ALA A 1 158 ? -0.846 2.030 0.121 1.00 98.88 158 ALA A N 1
ATOM 1196 C CA . ALA A 1 158 ? -0.429 2.517 1.430 1.00 98.88 158 ALA A CA 1
ATOM 1197 C C . ALA A 1 158 ? -0.437 1.381 2.464 1.00 98.88 158 ALA A C 1
ATOM 1199 O O . ALA A 1 158 ? -1.063 0.351 2.239 1.00 98.88 158 ALA A O 1
ATOM 1200 N N . ILE A 1 159 ? 0.214 1.564 3.614 1.00 98.88 159 ILE A N 1
ATOM 1201 C CA . ILE A 1 159 ? 0.159 0.611 4.733 1.00 98.88 159 ILE A CA 1
ATOM 1202 C C . ILE A 1 159 ? -0.819 1.098 5.792 1.00 98.88 159 ILE A C 1
ATOM 1204 O O . ILE A 1 159 ? -0.732 2.238 6.246 1.00 98.88 159 ILE A O 1
ATOM 1208 N N . VAL A 1 160 ? -1.726 0.221 6.217 1.00 98.88 160 VAL A N 1
ATOM 1209 C CA . VAL A 1 160 ? -2.682 0.506 7.292 1.00 98.88 160 VAL A CA 1
ATOM 1210 C C . VAL A 1 160 ? -1.958 0.540 8.638 1.00 98.88 160 VAL A C 1
ATOM 1212 O O . VAL A 1 160 ? -1.469 -0.481 9.113 1.00 98.88 160 VAL A O 1
ATOM 1215 N N . ASN A 1 161 ? -1.928 1.706 9.285 1.00 98.69 161 ASN A N 1
ATOM 1216 C CA . ASN A 1 161 ? -1.384 1.865 10.636 1.00 98.69 161 ASN A CA 1
ATOM 1217 C C . ASN A 1 161 ? -2.460 1.632 11.706 1.00 98.69 161 ASN A C 1
ATOM 1219 O O . ASN A 1 161 ? -2.158 1.126 12.780 1.00 98.69 161 ASN A O 1
ATOM 1223 N N . GLN A 1 162 ? -3.706 2.028 11.426 1.00 98.69 162 GLN A N 1
ATOM 1224 C CA . GLN A 1 162 ? -4.820 1.936 12.371 1.00 98.69 162 GLN A CA 1
ATOM 1225 C C . GLN A 1 162 ? -6.159 1.852 11.630 1.00 98.69 162 GLN A C 1
ATOM 1227 O O . GLN A 1 162 ? -6.371 2.547 10.634 1.00 98.69 162 GLN A O 1
ATOM 1232 N N . VAL A 1 163 ? -7.080 1.040 12.153 1.00 98.56 163 VAL A N 1
ATOM 1233 C CA . VAL A 1 163 ? -8.492 1.027 11.744 1.00 98.56 163 VAL A CA 1
ATOM 1234 C C . VAL A 1 163 ? -9.277 1.907 12.713 1.00 98.56 163 VAL A C 1
ATOM 1236 O O . VAL A 1 163 ? -9.206 1.720 13.925 1.00 98.56 163 VAL A O 1
ATOM 1239 N N . LEU A 1 164 ? -9.986 2.901 12.185 1.00 98.19 164 LEU A N 1
ATOM 1240 C CA . LEU A 1 164 ? -10.743 3.878 12.962 1.00 98.19 164 LEU A CA 1
ATOM 1241 C C . LEU A 1 164 ? -12.217 3.461 13.036 1.00 98.19 164 LEU A C 1
ATOM 1243 O O . LEU A 1 164 ? -12.767 2.898 12.087 1.00 98.19 164 LEU A O 1
ATOM 1247 N N . SER A 1 165 ? -12.879 3.784 14.149 1.00 95.56 165 SER A N 1
ATOM 1248 C CA . SER A 1 165 ? -14.289 3.439 14.397 1.00 95.56 165 SER A CA 1
ATOM 1249 C C . SER A 1 165 ? -15.275 4.118 13.438 1.00 95.56 165 SER A C 1
ATOM 1251 O O . SER A 1 165 ? -16.397 3.655 13.275 1.00 95.56 165 SER A O 1
ATOM 1253 N N . ASN A 1 166 ? -14.860 5.189 12.761 1.00 96.19 166 ASN A N 1
ATOM 1254 C CA . ASN A 1 166 ? -15.676 5.963 11.824 1.00 96.19 166 ASN A CA 1
ATOM 1255 C C . ASN A 1 166 ? -15.635 5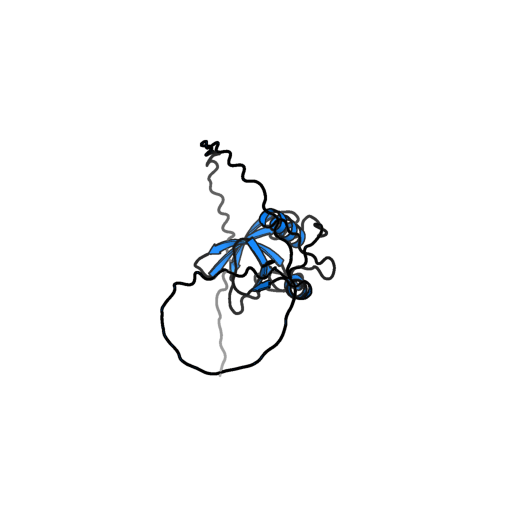.441 10.372 1.00 96.19 166 ASN A C 1
ATOM 1257 O O . ASN A 1 166 ? -15.883 6.208 9.441 1.00 96.19 166 ASN A O 1
ATOM 1261 N N . GLY A 1 167 ? -15.273 4.171 10.155 1.00 97.38 167 GLY A N 1
ATOM 1262 C CA . GLY A 1 167 ? -15.201 3.582 8.810 1.00 97.38 167 GLY A CA 1
ATOM 1263 C C . GLY A 1 167 ? -14.034 4.107 7.966 1.00 97.38 167 GLY A C 1
ATOM 1264 O O . GLY A 1 167 ? -14.103 4.139 6.734 1.00 97.38 167 GLY A O 1
ATOM 1265 N N . ARG A 1 168 ? -12.955 4.557 8.619 1.00 98.62 168 ARG A N 1
ATOM 1266 C CA . ARG A 1 168 ? -11.727 5.011 7.958 1.00 98.62 168 ARG A CA 1
ATOM 1267 C C . ARG A 1 168 ? -10.512 4.220 8.420 1.00 98.62 168 ARG A C 1
ATOM 1269 O O . ARG A 1 168 ? -10.496 3.652 9.507 1.00 98.62 168 ARG A O 1
ATOM 1276 N N . VAL A 1 169 ? -9.468 4.222 7.606 1.00 98.75 169 VAL A N 1
ATOM 1277 C CA . VAL A 1 169 ? -8.133 3.746 7.982 1.00 98.75 169 VAL A CA 1
ATOM 1278 C C . VAL A 1 169 ? -7.167 4.916 8.027 1.00 98.75 169 VAL A C 1
ATOM 1280 O O . VAL A 1 169 ? -7.193 5.765 7.138 1.00 98.75 169 VAL A O 1
ATOM 1283 N N . LEU A 1 170 ? -6.312 4.958 9.047 1.00 98.81 170 LEU A N 1
ATOM 1284 C CA . LEU A 1 170 ? -5.112 5.791 9.048 1.00 98.81 170 LEU A CA 1
ATOM 1285 C C . LEU A 1 170 ? -3.990 4.995 8.389 1.00 98.81 170 LEU A C 1
ATOM 1287 O O . LEU A 1 170 ? -3.659 3.897 8.842 1.00 98.81 170 LEU A O 1
ATOM 1291 N N . VAL A 1 171 ? -3.384 5.560 7.351 1.00 98.88 171 VAL A N 1
ATOM 1292 C CA . VAL A 1 171 ? -2.324 4.899 6.587 1.00 98.88 171 VAL A CA 1
ATOM 1293 C C . VAL A 1 171 ? -1.025 5.688 6.612 1.00 98.88 171 VAL A C 1
ATOM 1295 O O . VAL A 1 171 ? -1.027 6.900 6.823 1.00 98.88 171 VAL A O 1
ATOM 1298 N N . SER A 1 172 ? 0.085 4.997 6.371 1.00 98.81 172 SER A N 1
ATOM 1299 C CA . SER A 1 172 ? 1.362 5.590 5.975 1.00 98.81 172 SER A CA 1
ATOM 1300 C C . SER A 1 172 ? 1.641 5.265 4.507 1.00 98.81 172 SER A C 1
ATOM 1302 O O . SER A 1 172 ? 1.363 4.158 4.044 1.00 98.81 172 SER A O 1
ATOM 1304 N N . GLN A 1 173 ? 2.154 6.234 3.755 1.00 98.62 173 GLN A N 1
ATOM 1305 C CA . GLN A 1 173 ? 2.493 6.065 2.339 1.00 98.62 173 GLN A CA 1
ATOM 1306 C C . GLN A 1 173 ? 3.651 6.980 1.940 1.00 98.62 173 GLN A C 1
ATOM 1308 O O . GLN A 1 173 ? 4.109 7.789 2.746 1.00 98.62 173 GLN A O 1
ATOM 1313 N N . MET A 1 174 ? 4.081 6.858 0.686 1.00 98.69 174 MET A N 1
ATOM 1314 C CA . MET A 1 174 ? 4.991 7.790 0.035 1.00 98.69 174 MET A CA 1
ATOM 1315 C C . MET A 1 174 ? 4.376 8.303 -1.266 1.00 98.69 174 MET A C 1
ATOM 1317 O O . MET A 1 174 ? 3.618 7.588 -1.923 1.00 98.69 174 MET A O 1
ATOM 1321 N N . ASN A 1 175 ? 4.765 9.509 -1.671 1.00 98.00 175 ASN A N 1
ATOM 1322 C CA . ASN A 1 175 ? 4.330 10.142 -2.917 1.00 98.00 175 ASN A CA 1
ATOM 1323 C C . ASN A 1 175 ? 2.860 10.582 -2.963 1.00 98.00 175 ASN A C 1
ATOM 1325 O O . ASN A 1 175 ? 2.319 10.798 -4.041 1.00 98.00 175 ASN A O 1
ATOM 1329 N N . TRP A 1 176 ? 2.199 10.731 -1.813 1.00 97.50 176 TRP A N 1
ATOM 1330 C CA . TRP A 1 176 ? 0.909 11.428 -1.745 1.00 97.50 176 TRP A CA 1
ATOM 1331 C C . TRP A 1 176 ? 1.079 12.935 -1.540 1.00 97.50 176 TRP A C 1
ATOM 1333 O O . TRP A 1 176 ? 0.391 13.733 -2.164 1.00 97.50 176 TRP A O 1
ATOM 1343 N N . ALA A 1 177 ? 2.024 13.331 -0.681 1.00 97.38 177 ALA A N 1
ATOM 1344 C CA . ALA A 1 177 ? 2.319 14.735 -0.375 1.00 97.38 177 ALA A CA 1
ATOM 1345 C C . ALA A 1 177 ? 3.486 15.317 -1.202 1.00 97.38 177 ALA A C 1
ATOM 1347 O O . ALA A 1 177 ? 3.946 16.419 -0.919 1.00 97.38 177 ALA A O 1
ATOM 1348 N N . GLY A 1 178 ? 3.982 14.573 -2.195 1.00 97.38 178 GLY A N 1
ATOM 1349 C CA . GLY A 1 178 ? 5.132 14.938 -3.027 1.00 97.38 178 GLY A CA 1
ATOM 1350 C C . GLY A 1 178 ? 6.116 13.780 -3.214 1.00 97.38 178 GLY A C 1
ATOM 1351 O O . GLY A 1 178 ? 6.159 12.858 -2.397 1.00 97.38 178 GLY A O 1
ATOM 1352 N N . LEU A 1 179 ? 6.914 13.829 -4.285 1.00 97.56 179 LEU A N 1
ATOM 1353 C CA . LEU A 1 179 ? 7.850 12.759 -4.651 1.00 97.56 179 LEU A CA 1
ATOM 1354 C C . LEU A 1 179 ? 8.822 12.439 -3.512 1.00 97.56 179 LEU A C 1
ATOM 1356 O O . LEU A 1 179 ? 9.496 13.326 -2.998 1.00 97.56 179 LEU A O 1
ATOM 1360 N N . GLY A 1 180 ? 8.880 11.167 -3.107 1.00 96.81 180 GLY A N 1
ATOM 1361 C CA . GLY A 1 180 ? 9.737 10.720 -2.001 1.00 96.81 180 GLY A CA 1
ATOM 1362 C C . GLY A 1 180 ? 9.299 11.156 -0.604 1.00 96.81 180 GLY A C 1
ATOM 1363 O O . GLY A 1 180 ? 9.911 10.736 0.376 1.00 96.81 180 GLY A O 1
ATOM 1364 N N . VAL A 1 181 ? 8.221 11.931 -0.476 1.00 98.50 181 VAL A N 1
ATOM 1365 C CA . VAL A 1 181 ? 7.705 12.368 0.822 1.00 98.50 181 VAL A CA 1
ATOM 1366 C C . VAL A 1 181 ? 6.860 11.256 1.424 1.00 98.50 181 VAL A C 1
ATOM 1368 O O . VAL A 1 181 ? 5.854 10.851 0.838 1.00 98.50 181 VAL A O 1
ATOM 1371 N N . ILE A 1 182 ? 7.259 10.786 2.608 1.00 98.62 182 ILE A N 1
ATOM 1372 C CA . ILE A 1 182 ? 6.435 9.909 3.442 1.00 98.62 182 ILE A CA 1
ATOM 1373 C C . ILE A 1 182 ? 5.441 10.777 4.206 1.00 98.62 182 ILE A C 1
ATOM 1375 O O . ILE A 1 182 ? 5.832 11.741 4.863 1.00 98.62 182 ILE A O 1
ATOM 1379 N N . SER A 1 183 ? 4.161 10.429 4.164 1.00 98.56 183 SER A N 1
ATOM 1380 C CA . SER A 1 183 ? 3.148 11.115 4.967 1.00 98.56 183 SER A CA 1
ATOM 1381 C C . SER A 1 183 ? 2.068 10.158 5.471 1.00 98.56 183 SER A C 1
ATOM 1383 O O . SER A 1 183 ? 2.041 8.966 5.146 1.00 98.56 183 SER A O 1
ATOM 1385 N N . GLN A 1 184 ? 1.183 10.671 6.322 1.00 98.62 184 GLN A N 1
ATOM 1386 C CA . GLN A 1 184 ? 0.010 9.948 6.799 1.00 98.62 184 GLN A CA 1
ATOM 1387 C C . GLN A 1 184 ? -1.261 10.587 6.251 1.00 98.62 184 GLN A C 1
ATOM 1389 O O . GLN A 1 184 ? -1.327 11.792 6.017 1.00 98.62 184 GLN A O 1
ATOM 1394 N N . SER A 1 185 ? -2.279 9.773 6.006 1.00 98.25 185 SER A N 1
ATOM 1395 C CA . SER A 1 185 ? -3.579 10.223 5.505 1.00 98.25 185 SER A CA 1
ATOM 1396 C C . SER A 1 185 ? -4.664 9.245 5.932 1.00 98.25 185 SER A C 1
ATOM 1398 O O . SER A 1 185 ? -4.367 8.138 6.383 1.00 98.25 185 SER A O 1
ATOM 1400 N N . GLN A 1 186 ? -5.924 9.662 5.821 1.00 98.44 186 GLN A N 1
ATOM 1401 C CA . GLN A 1 186 ? -7.062 8.814 6.160 1.00 98.44 186 GLN A CA 1
ATOM 1402 C C . GLN A 1 186 ? -7.944 8.554 4.943 1.00 98.44 186 GLN A C 1
ATOM 1404 O O . GLN A 1 186 ? -8.363 9.497 4.269 1.00 98.44 186 GLN A O 1
ATOM 1409 N N . PHE A 1 187 ? -8.322 7.297 4.735 1.00 98.50 187 PHE A N 1
ATOM 1410 C CA . PHE A 1 187 ? -9.182 6.875 3.627 1.00 98.50 187 PHE A CA 1
ATOM 1411 C C . PHE A 1 187 ? -10.410 6.141 4.143 1.00 98.50 187 PHE A C 1
ATOM 1413 O O . PHE A 1 187 ? -10.358 5.489 5.184 1.00 98.50 187 PHE A O 1
ATOM 1420 N N . ARG A 1 188 ? -11.532 6.288 3.439 1.00 98.31 188 ARG A N 1
ATOM 1421 C CA . ARG A 1 188 ? -12.760 5.537 3.718 1.00 98.31 188 ARG A CA 1
ATOM 1422 C C . ARG A 1 188 ? -12.601 4.116 3.183 1.00 98.31 188 ARG A C 1
ATOM 1424 O O . ARG A 1 188 ? -11.998 3.936 2.127 1.00 98.31 188 ARG A O 1
ATOM 1431 N N . TYR A 1 189 ? -13.167 3.137 3.876 1.00 97.94 189 TYR A N 1
ATOM 1432 C CA . TYR A 1 189 ? -13.264 1.758 3.393 1.00 97.94 189 TYR A CA 1
ATOM 1433 C C . TYR A 1 189 ? -14.712 1.261 3.470 1.00 97.94 189 TYR A C 1
ATOM 1435 O O . TYR A 1 189 ? -15.571 1.928 4.045 1.00 97.94 189 TYR A O 1
ATOM 1443 N N . GLY A 1 190 ? -14.981 0.101 2.870 1.00 94.62 190 GLY A N 1
ATOM 1444 C CA . GLY A 1 190 ? -16.311 -0.510 2.824 1.00 94.62 190 GLY A CA 1
ATOM 1445 C C . GLY A 1 190 ? -16.952 -0.487 1.430 1.00 94.62 190 GLY A C 1
ATOM 1446 O O . GLY A 1 190 ? -16.287 -0.134 0.447 1.00 94.62 190 GLY A O 1
ATOM 1447 N N . PRO A 1 191 ? -18.231 -0.888 1.320 1.00 93.50 191 PRO A N 1
ATOM 1448 C CA . PRO A 1 191 ? -18.926 -1.009 0.040 1.00 93.50 191 PRO A CA 1
ATOM 1449 C C . PRO A 1 191 ? -18.860 0.277 -0.793 1.00 93.50 191 PRO A C 1
ATOM 1451 O O . PRO A 1 191 ? -19.093 1.371 -0.285 1.00 93.50 191 PRO A O 1
ATOM 1454 N N . GLY A 1 192 ? -18.507 0.148 -2.075 1.00 92.44 192 GLY A N 1
ATOM 1455 C CA . GLY A 1 192 ? -18.419 1.276 -3.012 1.00 92.44 192 GLY A CA 1
ATOM 1456 C C . GLY A 1 192 ? -17.226 2.222 -2.808 1.00 92.44 192 GLY A C 1
ATOM 1457 O O . GLY A 1 192 ? -17.089 3.184 -3.556 1.00 92.44 192 GLY A O 1
ATOM 1458 N N . SER A 1 193 ? -16.338 1.965 -1.841 1.00 94.69 193 SER A N 1
ATOM 1459 C CA . SER A 1 193 ? -15.187 2.842 -1.561 1.00 94.69 193 SER A CA 1
ATOM 1460 C C . SER A 1 193 ? -14.054 2.764 -2.594 1.00 94.69 193 SER A C 1
ATOM 1462 O O . SER A 1 193 ? -13.169 3.621 -2.580 1.00 94.69 193 SER A O 1
ATOM 1464 N N . GLY A 1 194 ? -14.058 1.734 -3.450 1.00 94.56 194 GLY A N 1
ATOM 1465 C CA . GLY A 1 194 ? -12.975 1.447 -4.400 1.00 94.56 194 GLY A CA 1
ATOM 1466 C C . GLY A 1 194 ? -11.659 1.030 -3.728 1.00 94.56 194 GLY A C 1
ATOM 1467 O O . GLY A 1 194 ? -10.593 1.167 -4.330 1.00 94.56 194 GLY A O 1
ATOM 1468 N N . VAL A 1 195 ? -11.727 0.566 -2.474 1.00 98.06 195 VAL A N 1
ATOM 1469 C CA . VAL A 1 195 ? -10.568 0.171 -1.663 1.00 98.06 195 VAL A CA 1
ATOM 1470 C C . VAL A 1 195 ? -10.546 -1.333 -1.446 1.00 98.06 195 VAL A C 1
ATOM 1472 O O . VAL A 1 195 ? -11.577 -1.950 -1.180 1.00 98.06 195 VAL A O 1
ATOM 1475 N N . SER A 1 196 ? -9.358 -1.918 -1.519 1.00 98.62 196 SER A N 1
ATOM 1476 C CA . SER A 1 196 ? -9.102 -3.310 -1.144 1.00 98.62 196 SER A CA 1
ATOM 1477 C C . SER A 1 196 ? -7.886 -3.397 -0.230 1.00 98.62 196 SER A C 1
ATOM 1479 O O . SER A 1 196 ? -7.055 -2.490 -0.207 1.00 98.62 196 SER A O 1
ATOM 1481 N N . PHE A 1 197 ? -7.773 -4.487 0.518 1.00 98.75 197 PHE A N 1
ATOM 1482 C CA . PHE A 1 197 ? -6.677 -4.736 1.448 1.00 98.75 197 PHE A CA 1
ATOM 1483 C C . PHE A 1 197 ? -6.003 -6.056 1.112 1.00 98.75 197 PHE A C 1
ATOM 1485 O O . PHE A 1 197 ? -6.688 -7.052 0.904 1.00 98.75 197 PHE A O 1
ATOM 1492 N N . ILE A 1 198 ? -4.676 -6.054 1.049 1.00 98.62 198 ILE A N 1
ATOM 1493 C CA . ILE A 1 198 ? -3.860 -7.212 0.688 1.00 98.62 198 ILE A CA 1
ATOM 1494 C C . ILE A 1 198 ? -3.042 -7.662 1.901 1.00 98.62 198 ILE A C 1
ATOM 1496 O O . ILE A 1 198 ? -2.411 -6.833 2.570 1.00 98.62 198 ILE A O 1
ATOM 1500 N N . THR A 1 199 ? -3.033 -8.972 2.148 1.00 97.44 199 THR A N 1
ATOM 1501 C CA . THR A 1 199 ? -2.228 -9.648 3.177 1.00 97.44 199 THR A CA 1
ATOM 1502 C C . THR A 1 199 ? -1.656 -10.965 2.647 1.00 97.44 199 THR A C 1
ATOM 1504 O O . THR A 1 199 ? -2.209 -11.579 1.738 1.00 97.44 199 THR A O 1
ATOM 1507 N N . ASP A 1 200 ? -0.543 -11.425 3.217 1.00 94.44 200 ASP A N 1
ATOM 1508 C CA . ASP A 1 200 ? 0.044 -12.739 2.917 1.00 94.44 200 ASP A CA 1
ATOM 1509 C C . ASP A 1 200 ? -0.652 -13.888 3.666 1.00 94.44 200 ASP A C 1
ATOM 1511 O O . ASP A 1 200 ? -0.223 -15.029 3.554 1.00 94.44 200 ASP A O 1
ATOM 1515 N N . LYS A 1 201 ? -1.698 -13.609 4.448 1.00 86.19 201 LYS A N 1
ATOM 1516 C CA . LYS A 1 201 ? -2.426 -14.557 5.300 1.00 86.19 201 LYS A CA 1
ATOM 1517 C C . LYS A 1 201 ? -3.869 -14.122 5.507 1.00 86.19 201 LYS A C 1
ATOM 1519 O O . LYS A 1 201 ? -4.114 -12.892 5.426 1.00 86.19 201 LYS A O 1
#

Secondary structure (DSSP, 8-state):
----------------------------------------------------------------------------PPP-PPPBSS--SPTTSHHHHHHHHHHHHHS-B----SS-SGGGHHHHHHHTT-EEESS--TTPEEEE-TTSTT--TT-EEEEEEEEETTTEEEEEEESSSSTT-EEEEEEE-STTS-EEEEE--

pLDDT: mean 74.98, std 28.37, range [28.86, 98.88]